Protein AF-0000000080282152 (afdb_homodimer)

Secondary structure (DSSP, 8-state):
--S-SEEEEE--SSHHHHHHHHHHHHHHHHHTPEEEEEEEEE-SSSSSHHHHHHHH-TTS--EESHHHHHHHHHHHHHHHHHHT-SEEEEEEEES-HHHHHHHHHHHTT-SEEEEES--TT--TTTS--HHHHHHHHHSSSEEEEE---/--S-SEEEEE--S-HH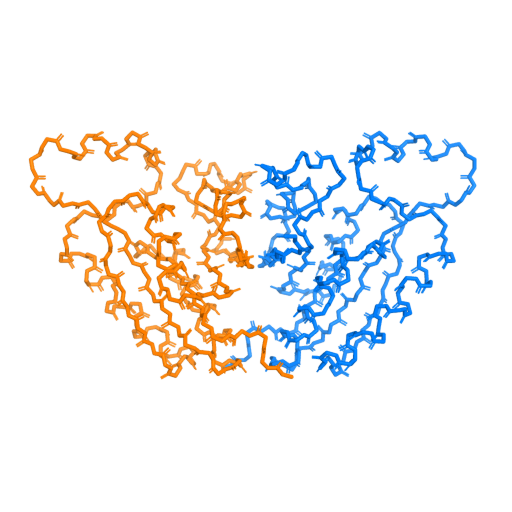HHHHHHHHHHHHHHHTPEEEEEEEEE-SSSSSHHHHHHHH-TTS--EESHHHHHHHHHHHHHHHHHHT-SEEEEEEEES-HHHHHHHHHHHTT-SEEEEES--TT--TTTS--HHHHHHHHHSSSEEEEE---

Organism: Amycolatopsis orientalis (NCBI:txid31958)

Nearest PDB structures (foldseek):
  5ahw-assembly2_C  TM=7.998E-01  e=1.725E-16  Mycolicibacterium smegmatis MC2 155
  5ahw-assembly1_B  TM=9.038E-01  e=1.850E-14  Mycolicibacterium smegmatis MC2 155
  5ahw-assembly2_D  TM=8.932E-01  e=5.953E-14  Mycolicibacterium smegmatis MC2 155
  5ahw-assembly3_E  TM=8.958E-01  e=2.181E-13  Mycolicibacterium smegmatis MC2 155
  3cis-assembly4_G  TM=7.414E-01  e=6.294E-05  Mycobacterium tuberculosis

Structure (mmCIF, N/CA/C/O backbone):
data_AF-0000000080282152-model_v1
#
loop_
_entity.id
_entity.type
_entity.pdbx_description
1 polymer 'Universal stress protein'
#
loop_
_atom_site.group_PDB
_atom_site.id
_atom_site.type_symbol
_atom_site.label_atom_id
_atom_site.label_alt_id
_atom_site.label_comp_id
_atom_site.label_asym_id
_atom_site.label_entity_id
_atom_site.label_seq_id
_atom_site.pdbx_PDB_ins_code
_atom_site.Cartn_x
_atom_site.Cartn_y
_atom_site.Cartn_z
_atom_site.occupancy
_atom_site.B_iso_or_equiv
_atom_site.auth_seq_id
_atom_site.auth_comp_id
_atom_site.auth_asym_id
_atom_site.auth_atom_id
_atom_site.pdbx_PDB_model_num
ATOM 1 N N . MET A 1 1 ? -16.094 6.484 -6.008 1 78.81 1 MET A N 1
ATOM 2 C CA . MET A 1 1 ? -15.602 5.465 -6.926 1 78.81 1 MET A CA 1
ATOM 3 C C . MET A 1 1 ? -14.688 4.477 -6.203 1 78.81 1 MET A C 1
ATOM 5 O O . MET A 1 1 ? -14.062 4.82 -5.199 1 78.81 1 MET A O 1
ATOM 9 N N . ALA A 1 2 ? -14.578 3.178 -6.688 1 92.88 2 ALA A N 1
ATOM 10 C CA . ALA A 1 2 ? -13.781 2.139 -6.043 1 92.88 2 ALA A CA 1
ATOM 11 C C . ALA A 1 2 ? -12.297 2.484 -6.082 1 92.88 2 ALA A C 1
ATOM 13 O O . ALA A 1 2 ? -11.805 3.014 -7.078 1 92.88 2 ALA A O 1
ATOM 14 N N . ALA A 1 3 ? -11.625 2.223 -5.082 1 96.62 3 ALA A N 1
ATOM 15 C CA . ALA A 1 3 ? -10.211 2.564 -4.977 1 96.62 3 ALA A CA 1
ATOM 16 C C . ALA A 1 3 ? -9.383 1.798 -6.004 1 96.62 3 ALA A C 1
ATOM 18 O O . ALA A 1 3 ? -8.438 2.342 -6.578 1 96.62 3 ALA A O 1
ATOM 19 N N . TYR A 1 4 ? -9.812 0.529 -6.207 1 98.31 4 TYR A N 1
ATOM 20 C CA . TYR A 1 4 ? -9.031 -0.303 -7.117 1 98.31 4 TYR A CA 1
ATOM 21 C C . TYR A 1 4 ? -9.938 -1.19 -7.957 1 98.31 4 TYR A C 1
ATOM 23 O O . TYR A 1 4 ? -11.031 -1.559 -7.52 1 98.31 4 TYR A O 1
ATOM 31 N N . ARG A 1 5 ? -9.438 -1.555 -9.117 1 98.44 5 ARG A N 1
ATOM 32 C CA . ARG A 1 5 ? -10.195 -2.406 -10.023 1 98.44 5 ARG A CA 1
ATOM 33 C C . ARG A 1 5 ? -9.555 -3.785 -10.148 1 98.44 5 ARG A C 1
ATOM 35 O O . ARG A 1 5 ? -10.258 -4.797 -10.188 1 98.44 5 ARG A O 1
ATOM 42 N N . THR A 1 6 ? -8.305 -3.824 -10.273 1 98.75 6 THR A N 1
ATOM 43 C CA . THR A 1 6 ? -7.543 -5.066 -10.352 1 98.75 6 THR A CA 1
ATOM 44 C C . THR A 1 6 ? -6.379 -5.055 -9.367 1 98.75 6 THR A C 1
ATOM 46 O O . THR A 1 6 ? -5.477 -4.223 -9.477 1 98.75 6 THR A O 1
ATOM 49 N N . VAL A 1 7 ? -6.41 -5.984 -8.453 1 98.81 7 VAL A N 1
ATOM 50 C CA . VAL A 1 7 ? -5.402 -6.129 -7.406 1 98.81 7 VAL A CA 1
ATOM 51 C C . VAL A 1 7 ? -4.566 -7.383 -7.664 1 98.81 7 VAL A C 1
ATOM 53 O O . VAL A 1 7 ? -5.113 -8.469 -7.855 1 98.81 7 VAL A O 1
ATOM 56 N N . VAL A 1 8 ? -3.24 -7.191 -7.695 1 98.88 8 VAL A N 1
ATOM 57 C CA . VAL A 1 8 ? -2.32 -8.32 -7.789 1 98.88 8 VAL A CA 1
ATOM 58 C C . VAL A 1 8 ? -1.637 -8.547 -6.441 1 98.88 8 VAL A C 1
ATOM 60 O O . VAL A 1 8 ? -1.217 -7.59 -5.785 1 98.88 8 VAL A O 1
ATOM 63 N N . VAL A 1 9 ? -1.555 -9.797 -6.031 1 98.56 9 VAL A N 1
ATOM 64 C CA . VAL A 1 9 ? -0.825 -10.125 -4.812 1 98.56 9 VAL A CA 1
ATOM 65 C C . VAL A 1 9 ? 0.119 -11.297 -5.074 1 98.56 9 VAL A C 1
ATOM 67 O O . VAL A 1 9 ? -0.243 -12.25 -5.77 1 98.56 9 VAL A O 1
ATOM 70 N N . GLY A 1 10 ? 1.316 -11.133 -4.523 1 97.31 10 GLY A N 1
ATOM 71 C CA . GLY A 1 10 ? 2.287 -12.211 -4.602 1 97.31 10 GLY A CA 1
ATOM 72 C C . GLY A 1 10 ? 2.309 -13.086 -3.363 1 97.31 10 GLY A C 1
ATOM 73 O O . GLY A 1 10 ? 2.182 -12.586 -2.242 1 97.31 10 GLY A O 1
ATOM 74 N N . THR A 1 11 ? 2.516 -14.43 -3.625 1 95.94 11 THR A N 1
ATOM 75 C CA . THR A 1 11 ? 2.707 -15.336 -2.496 1 95.94 11 THR A CA 1
ATOM 76 C C . THR A 1 11 ? 3.65 -16.469 -2.871 1 95.94 11 THR A C 1
ATOM 78 O O . THR A 1 11 ? 3.629 -16.953 -4.004 1 95.94 11 THR A O 1
ATOM 81 N N . ASP A 1 12 ? 4.426 -16.844 -1.957 1 91.62 12 ASP A N 1
ATOM 82 C CA . ASP A 1 12 ? 5.305 -18 -2.125 1 91.62 12 ASP A CA 1
ATOM 83 C C . ASP A 1 12 ? 4.844 -19.172 -1.267 1 91.62 12 ASP A C 1
ATOM 85 O O . ASP A 1 12 ? 5.539 -20.188 -1.164 1 91.62 12 ASP A O 1
ATOM 89 N N . GLY A 1 13 ? 3.746 -18.938 -0.582 1 92.94 13 GLY A N 1
ATOM 90 C CA . GLY A 1 13 ? 3.191 -20.016 0.227 1 92.94 13 GLY A CA 1
ATOM 91 C C . GLY A 1 13 ? 3.564 -19.906 1.694 1 92.94 13 GLY A C 1
ATOM 92 O O . GLY A 1 13 ? 3.082 -20.688 2.52 1 92.94 13 GLY A O 1
ATOM 93 N N . SER A 1 14 ? 4.48 -19.016 2.141 1 89.94 14 SER A N 1
ATOM 94 C CA . SER A 1 14 ? 4.816 -18.812 3.545 1 89.94 14 SER A CA 1
ATOM 95 C C . SER A 1 14 ? 3.65 -18.188 4.309 1 89.94 14 SER A C 1
ATOM 97 O O . SER A 1 14 ? 2.754 -17.594 3.703 1 89.94 14 SER A O 1
ATOM 99 N N . ASP A 1 15 ? 3.639 -18.312 5.605 1 89.56 15 ASP A N 1
ATOM 100 C CA . ASP A 1 15 ? 2.621 -17.703 6.457 1 89.56 15 ASP A CA 1
ATOM 101 C C . ASP A 1 15 ? 2.588 -16.188 6.277 1 89.56 15 ASP A C 1
ATOM 103 O O . ASP A 1 15 ? 1.514 -15.586 6.23 1 89.56 15 ASP A O 1
ATOM 107 N N . SER A 1 16 ? 3.746 -15.633 6.125 1 88.81 16 SER A N 1
ATOM 108 C CA . SER A 1 16 ? 3.844 -14.188 5.949 1 88.81 16 SER A CA 1
ATOM 109 C C . SER A 1 16 ? 3.189 -13.742 4.645 1 88.81 16 SER A C 1
ATOM 111 O O . SER A 1 16 ? 2.449 -12.758 4.621 1 88.81 16 SER A O 1
ATOM 113 N N . SER A 1 17 ? 3.463 -14.477 3.592 1 92.75 17 SER A N 1
ATOM 114 C CA . SER A 1 17 ? 2.895 -14.094 2.303 1 92.75 17 SER A CA 1
ATOM 115 C C . SER A 1 17 ? 1.396 -14.359 2.258 1 92.75 17 SER A C 1
ATOM 117 O O . SER A 1 17 ? 0.651 -13.648 1.581 1 92.75 17 SER A O 1
ATOM 119 N N . PHE A 1 18 ? 0.908 -15.32 3.027 1 95.88 18 PHE A N 1
ATOM 120 C CA . PHE A 1 18 ? -0.524 -15.586 3.078 1 95.88 18 PHE A CA 1
ATOM 121 C C . PHE A 1 18 ? -1.263 -14.461 3.791 1 95.88 18 PHE A C 1
ATOM 123 O O . PHE A 1 18 ? -2.404 -14.148 3.449 1 95.88 18 PHE A O 1
ATOM 130 N N . ALA A 1 19 ? -0.607 -13.875 4.711 1 95.31 19 ALA A N 1
ATOM 131 C CA . ALA A 1 19 ? -1.199 -12.695 5.332 1 95.31 19 ALA A CA 1
ATOM 132 C C . ALA A 1 19 ? -1.422 -11.594 4.305 1 95.31 19 ALA A C 1
ATOM 134 O O . ALA A 1 19 ? -2.418 -10.867 4.371 1 95.31 19 ALA A O 1
ATOM 135 N N . ALA A 1 20 ? -0.478 -11.484 3.385 1 96.56 20 ALA A N 1
ATOM 136 C CA . ALA A 1 20 ? -0.636 -10.531 2.295 1 96.56 20 ALA A CA 1
ATOM 137 C C . ALA A 1 20 ? -1.823 -10.898 1.41 1 96.56 20 ALA A C 1
ATOM 139 O O . ALA A 1 20 ? -2.566 -10.016 0.961 1 96.56 20 ALA A O 1
ATOM 140 N N . VAL A 1 21 ? -1.995 -12.141 1.178 1 98.19 21 VAL A N 1
ATOM 141 C CA . VAL A 1 21 ? -3.131 -12.617 0.396 1 98.19 21 VAL A CA 1
ATOM 142 C C . VAL A 1 21 ? -4.434 -12.25 1.1 1 98.19 21 VAL A C 1
ATOM 144 O O . VAL A 1 21 ? -5.363 -11.742 0.469 1 98.19 21 VAL A O 1
ATOM 147 N N . ASP A 1 22 ? -4.508 -12.477 2.389 1 98.12 22 ASP A N 1
ATOM 148 C CA . ASP A 1 22 ? -5.699 -12.133 3.158 1 98.12 22 ASP A CA 1
ATOM 149 C C . ASP A 1 22 ? -6.027 -10.648 3.037 1 98.12 22 ASP A C 1
ATOM 151 O O . ASP A 1 22 ? -7.18 -10.281 2.803 1 98.12 22 ASP A O 1
ATOM 155 N N . ARG A 1 23 ? -5.035 -9.852 3.211 1 97.94 23 ARG A N 1
ATOM 156 C CA . ARG A 1 23 ? -5.242 -8.406 3.154 1 97.94 23 ARG A CA 1
ATOM 157 C C . ARG A 1 23 ? -5.656 -7.965 1.754 1 97.94 23 ARG A C 1
ATOM 159 O O . ARG A 1 23 ? -6.59 -7.172 1.598 1 97.94 23 ARG A O 1
ATOM 166 N N . ALA A 1 24 ? -4.996 -8.484 0.755 1 98.56 24 ALA A N 1
ATOM 167 C CA . ALA A 1 24 ? -5.34 -8.172 -0.63 1 98.56 24 ALA A CA 1
ATOM 168 C C . ALA A 1 24 ? -6.789 -8.531 -0.933 1 98.56 24 ALA A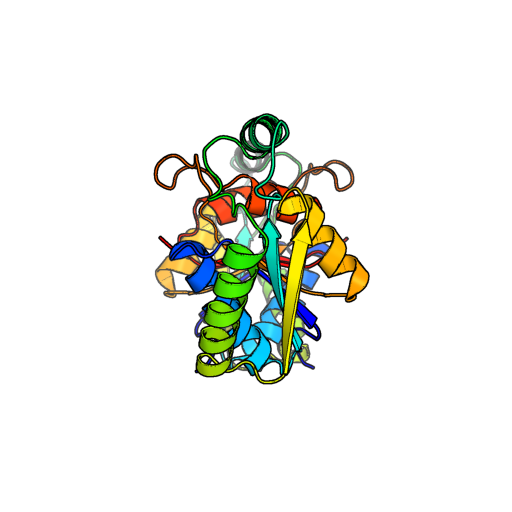 C 1
ATOM 170 O O . ALA A 1 24 ? -7.496 -7.781 -1.609 1 98.56 24 ALA A O 1
ATOM 171 N N . ALA A 1 25 ? -7.156 -9.641 -0.425 1 98.75 25 ALA A N 1
ATOM 172 C CA . ALA A 1 25 ? -8.523 -10.109 -0.643 1 98.75 25 ALA A CA 1
ATOM 173 C C . ALA A 1 25 ? -9.539 -9.188 0.019 1 98.75 25 ALA A C 1
ATOM 175 O O . ALA A 1 25 ? -10.586 -8.891 -0.558 1 98.75 25 ALA A O 1
ATOM 176 N N . SER A 1 26 ? -9.242 -8.781 1.216 1 98.31 26 SER A N 1
ATOM 177 C CA . SER A 1 26 ? -10.125 -7.848 1.906 1 98.31 26 SER A CA 1
ATOM 178 C C . SER A 1 26 ? -10.227 -6.523 1.154 1 98.31 26 SER A C 1
ATOM 180 O O . SER A 1 26 ? -11.32 -5.973 1 1 98.31 26 SER A O 1
ATOM 182 N N . VAL A 1 27 ? -9.102 -6.008 0.664 1 98.25 27 VAL A N 1
ATOM 183 C CA . VAL A 1 27 ? -9.086 -4.77 -0.105 1 98.25 27 VAL A CA 1
ATOM 184 C C . VAL A 1 27 ? -9.891 -4.941 -1.39 1 98.25 27 VAL A C 1
ATOM 186 O O . VAL A 1 27 ? -10.711 -4.086 -1.734 1 98.25 27 VAL A O 1
ATOM 189 N N . ALA A 1 28 ? -9.641 -6.066 -2.074 1 98.31 28 ALA A N 1
ATOM 190 C CA . ALA A 1 28 ? -10.383 -6.352 -3.301 1 98.31 28 ALA A CA 1
ATOM 191 C C . ALA A 1 28 ? -11.875 -6.473 -3.023 1 98.31 28 ALA A C 1
ATOM 193 O O . ALA A 1 28 ? -12.703 -5.984 -3.801 1 98.31 28 ALA A O 1
ATOM 194 N N . GLY A 1 29 ? -12.203 -7.133 -1.969 1 97.88 29 GLY A N 1
ATOM 195 C CA . GLY A 1 29 ? -13.594 -7.258 -1.583 1 97.88 29 GLY A CA 1
ATOM 196 C C . GLY A 1 29 ? -14.266 -5.926 -1.314 1 97.88 29 GLY A C 1
ATOM 197 O O . GLY A 1 29 ? -15.375 -5.676 -1.784 1 97.88 29 GLY A O 1
ATOM 198 N N . ASP A 1 30 ? -13.617 -5.086 -0.595 1 97.12 30 ASP A N 1
ATOM 199 C CA . ASP A 1 30 ? -14.156 -3.773 -0.255 1 97.12 30 ASP A CA 1
ATOM 200 C C . ASP A 1 30 ? -14.414 -2.941 -1.51 1 97.12 30 ASP A C 1
ATOM 202 O O . ASP A 1 30 ? -15.391 -2.188 -1.573 1 97.12 30 ASP A O 1
ATOM 206 N N . SER A 1 31 ? -13.523 -3.084 -2.484 1 96.38 31 SER A N 1
ATOM 207 C CA . SER A 1 31 ? -13.594 -2.246 -3.678 1 96.38 31 SER A CA 1
ATOM 208 C C . SER A 1 31 ? -14.367 -2.941 -4.793 1 96.38 31 SER A C 1
ATOM 210 O O . SER A 1 31 ? -14.633 -2.342 -5.836 1 96.38 31 SER A O 1
ATOM 212 N N . GLY A 1 32 ? -14.672 -4.238 -4.621 1 97.06 32 GLY A N 1
ATOM 213 C CA . GLY A 1 32 ? -15.258 -5.012 -5.703 1 97.06 32 GLY A CA 1
ATOM 214 C C . GLY A 1 32 ? -14.281 -5.285 -6.832 1 97.06 32 GLY A C 1
ATOM 215 O O . GLY A 1 32 ? -14.68 -5.43 -7.988 1 97.06 32 GLY A O 1
ATOM 216 N N . ALA A 1 33 ? -13.055 -5.359 -6.531 1 98.38 33 ALA A N 1
ATOM 217 C CA . ALA A 1 33 ? -11.992 -5.52 -7.516 1 98.38 33 ALA A CA 1
ATOM 218 C C . ALA A 1 33 ? -11.75 -6.992 -7.828 1 98.38 33 ALA A C 1
ATOM 220 O O . ALA A 1 33 ? -12.109 -7.867 -7.035 1 98.38 33 ALA A O 1
ATOM 221 N N . THR A 1 34 ? -11.141 -7.23 -8.977 1 98.81 34 THR A N 1
ATOM 222 C CA . THR A 1 34 ? -10.578 -8.547 -9.281 1 98.81 34 THR A CA 1
ATOM 223 C C . THR A 1 34 ? -9.258 -8.75 -8.547 1 98.81 34 THR A C 1
ATOM 225 O O . THR A 1 34 ? -8.414 -7.848 -8.516 1 98.81 34 THR A O 1
ATOM 228 N N . LEU A 1 35 ? -9.188 -9.906 -7.941 1 98.88 35 LEU A N 1
ATOM 229 C CA . LEU A 1 35 ? -7.934 -10.289 -7.297 1 98.88 35 LEU A CA 1
ATOM 230 C C . LEU A 1 35 ? -7.172 -11.312 -8.141 1 98.88 35 LEU A C 1
ATOM 232 O O . LEU A 1 35 ? -7.727 -12.344 -8.516 1 98.88 35 LEU A O 1
ATOM 236 N N . VAL A 1 36 ? -5.918 -10.984 -8.438 1 98.94 36 VAL A N 1
ATOM 237 C CA . VAL A 1 36 ? -5.027 -11.922 -9.117 1 98.94 36 VAL A CA 1
ATOM 238 C C . VAL A 1 36 ? -3.916 -12.359 -8.164 1 98.94 36 VAL A C 1
ATOM 240 O O . VAL A 1 36 ? -3.092 -11.547 -7.75 1 98.94 36 VAL A O 1
ATOM 243 N N . ILE A 1 37 ? -3.895 -13.633 -7.879 1 98.88 37 ILE A N 1
ATOM 244 C CA . ILE A 1 37 ? -2.875 -14.188 -6.996 1 98.88 37 ILE A CA 1
ATOM 245 C C . ILE A 1 37 ? -1.759 -14.812 -7.828 1 98.88 37 ILE A C 1
ATOM 247 O O . ILE A 1 37 ? -2.016 -15.672 -8.68 1 98.88 37 ILE A O 1
ATOM 251 N N . VAL A 1 38 ? -0.557 -14.398 -7.523 1 98.56 38 VAL A N 1
ATOM 252 C CA . VAL A 1 38 ? 0.583 -14.805 -8.336 1 98.56 38 VAL A CA 1
ATOM 253 C C . VAL A 1 38 ? 1.572 -15.594 -7.488 1 98.56 38 VAL A C 1
ATOM 255 O O . VAL A 1 38 ? 1.891 -15.203 -6.363 1 98.56 38 VAL A O 1
ATOM 258 N N . CYS A 1 39 ? 2.025 -16.688 -7.965 1 97.25 39 CYS A N 1
ATOM 259 C CA . CYS A 1 39 ? 3.137 -17.438 -7.402 1 97.25 39 CYS A CA 1
ATOM 260 C C . CYS A 1 39 ? 4.238 -17.641 -8.438 1 97.25 39 CYS A C 1
ATOM 262 O O . CYS A 1 39 ? 4.016 -18.25 -9.477 1 97.25 39 CYS A O 1
ATOM 264 N N . ALA A 1 40 ? 5.391 -17.047 -8.102 1 95.75 40 ALA A N 1
ATOM 265 C CA . ALA A 1 40 ? 6.574 -17.281 -8.922 1 95.75 40 ALA A CA 1
ATOM 266 C C . ALA A 1 40 ? 7.281 -18.562 -8.516 1 95.75 40 ALA A C 1
ATOM 268 O O . ALA A 1 40 ? 7.344 -18.891 -7.328 1 95.75 40 ALA A O 1
ATOM 269 N N . TYR A 1 41 ? 7.805 -19.219 -9.453 1 92.81 41 TYR A N 1
ATOM 270 C CA . TYR A 1 41 ? 8.5 -20.469 -9.133 1 92.81 41 TYR A CA 1
ATOM 271 C C . TYR A 1 41 ? 9.594 -20.766 -10.148 1 92.81 41 TYR A C 1
ATOM 273 O O . TYR A 1 41 ? 9.609 -20.188 -11.242 1 92.81 41 TYR A O 1
ATOM 281 N N . TYR A 1 42 ? 10.531 -21.609 -9.68 1 89.94 42 TYR A N 1
ATOM 282 C CA . TYR A 1 42 ? 11.531 -22.156 -10.594 1 89.94 42 TYR A CA 1
ATOM 283 C C . TYR A 1 42 ? 11.242 -23.609 -10.906 1 89.94 42 TYR A C 1
ATOM 285 O O . TYR A 1 42 ? 10.836 -24.375 -10.031 1 89.94 42 TYR A O 1
ATOM 293 N N . PRO A 1 43 ? 11.492 -24.016 -12.078 1 86.12 43 PRO A N 1
ATOM 294 C CA . PRO A 1 43 ? 11.242 -25.406 -12.43 1 86.12 43 PRO A CA 1
ATOM 295 C C . PRO A 1 43 ? 12.148 -26.375 -11.664 1 86.12 43 PRO A C 1
ATOM 297 O O . PRO A 1 43 ? 13.281 -26.016 -11.312 1 86.12 43 PRO A O 1
ATOM 300 N N . ALA A 1 44 ? 11.633 -27.578 -11.141 1 74.38 44 ALA A N 1
ATOM 301 C CA . ALA A 1 44 ? 12.359 -28.594 -10.383 1 74.38 44 ALA A CA 1
ATOM 302 C C . ALA A 1 44 ? 13.594 -29.062 -11.148 1 74.38 44 ALA A C 1
ATOM 304 O O . ALA A 1 44 ? 14.539 -29.594 -10.555 1 74.38 44 ALA A O 1
ATOM 305 N N . ASN A 1 45 ? 13.617 -29.328 -12.367 1 59.97 45 ASN A N 1
ATOM 306 C CA . ASN A 1 45 ? 14.797 -29.891 -13.008 1 59.97 45 ASN A CA 1
ATOM 307 C C . ASN A 1 45 ? 16.047 -29.094 -12.656 1 59.97 45 ASN A C 1
ATOM 309 O O . ASN A 1 45 ? 15.969 -27.922 -12.305 1 59.97 45 ASN A O 1
ATOM 313 N N . LYS A 1 46 ? 17.375 -29.844 -12.477 1 49.81 46 LYS A N 1
ATOM 314 C CA . LYS A 1 46 ? 18.688 -29.875 -11.859 1 49.81 46 LYS A CA 1
ATOM 315 C C . LYS A 1 46 ? 19.344 -28.5 -11.867 1 49.81 46 LYS A C 1
ATOM 317 O O . LYS A 1 46 ? 19.906 -28.062 -10.867 1 49.81 46 LYS A O 1
ATOM 322 N N . GLY A 1 47 ? 19.969 -28 -13.008 1 50.03 47 GLY A N 1
ATOM 323 C CA . GLY A 1 47 ? 21.031 -27.031 -13.266 1 50.03 47 GLY A CA 1
ATOM 324 C C . GLY A 1 47 ? 20.625 -25.609 -12.914 1 50.03 47 GLY A C 1
ATOM 325 O O . GLY A 1 47 ? 21.484 -24.734 -12.82 1 50.03 47 GLY A O 1
ATOM 326 N N . ASP A 1 48 ? 19.422 -25.25 -12.82 1 48.72 48 ASP A N 1
ATOM 327 C CA . ASP A 1 48 ? 18.906 -23.891 -12.805 1 48.72 48 ASP A CA 1
ATOM 328 C C . ASP A 1 48 ? 18.609 -23.422 -11.375 1 48.72 48 ASP A C 1
ATOM 330 O O . ASP A 1 48 ? 18.344 -22.25 -11.141 1 48.72 48 ASP A O 1
ATOM 334 N N . VAL A 1 49 ? 18.375 -24.312 -10.453 1 50.03 49 VAL A N 1
ATOM 335 C CA . VAL A 1 49 ? 18.203 -23.984 -9.039 1 50.03 49 VAL A CA 1
ATOM 336 C C . VAL A 1 49 ? 19.359 -23.125 -8.562 1 50.03 49 VAL A C 1
ATOM 338 O O . VAL A 1 49 ? 19.219 -22.344 -7.621 1 50.03 49 VAL A O 1
ATOM 341 N N . GLU A 1 50 ? 20.484 -23.5 -9 1 47.69 50 GLU A N 1
ATOM 342 C CA . GLU A 1 50 ? 21.656 -22.75 -8.562 1 47.69 50 GLU A CA 1
ATOM 343 C C . GLU A 1 50 ? 21.5 -21.266 -8.836 1 47.69 50 GLU A C 1
ATOM 345 O O . GLU A 1 50 ? 22.047 -20.438 -8.102 1 47.69 50 GLU A O 1
ATOM 350 N N . LYS A 1 51 ? 20.938 -20.953 -9.977 1 49.41 51 LYS A N 1
ATOM 351 C CA . LYS A 1 51 ? 20.859 -19.547 -10.375 1 49.41 51 LYS A CA 1
ATOM 352 C C . LYS A 1 51 ? 19.844 -18.797 -9.539 1 49.41 51 LYS A C 1
ATOM 354 O O . LYS A 1 51 ? 19.938 -17.562 -9.406 1 49.41 51 LYS A O 1
ATOM 359 N N . ALA A 1 52 ? 18.844 -19.484 -9.141 1 49.69 52 ALA A N 1
ATOM 360 C CA . ALA A 1 52 ? 17.734 -18.859 -8.414 1 49.69 52 ALA A CA 1
ATOM 361 C C . ALA A 1 52 ? 18.188 -18.359 -7.043 1 49.69 52 ALA A C 1
ATOM 363 O O . ALA A 1 52 ? 17.75 -17.297 -6.582 1 49.69 52 ALA A O 1
ATOM 364 N N . GLN A 1 53 ? 18.938 -19.141 -6.383 1 48.81 53 GLN A N 1
ATOM 365 C CA . GLN A 1 53 ? 19.453 -18.75 -5.074 1 48.81 53 GLN A CA 1
ATOM 366 C C . GLN A 1 53 ? 20.219 -17.438 -5.164 1 48.81 53 GLN A C 1
ATOM 368 O O . GLN A 1 53 ? 20.234 -16.641 -4.215 1 48.81 53 GLN A O 1
ATOM 373 N N . ASP A 1 54 ? 20.891 -17.344 -6.34 1 50.31 54 ASP A N 1
ATOM 374 C CA . ASP A 1 54 ? 21.766 -16.172 -6.508 1 50.31 54 ASP A CA 1
ATOM 375 C C . ASP A 1 54 ? 20.953 -14.891 -6.605 1 50.31 54 ASP A C 1
ATOM 377 O O . ASP A 1 54 ? 21.438 -13.82 -6.219 1 50.31 54 ASP A O 1
ATOM 381 N N . VAL A 1 55 ? 19.797 -15 -7.34 1 47.06 55 VAL A N 1
ATOM 382 C CA . VAL A 1 55 ? 19.125 -13.742 -7.637 1 47.06 55 VAL A CA 1
ATOM 383 C C . VAL A 1 55 ? 18.438 -13.211 -6.379 1 47.06 55 VAL A C 1
ATOM 385 O O . VAL A 1 55 ? 18.422 -12.008 -6.129 1 47.06 55 VAL A O 1
ATOM 388 N N . LEU A 1 56 ? 17.484 -14.023 -5.801 1 51.59 56 LEU A N 1
ATOM 389 C CA . LEU A 1 56 ? 16.672 -13.477 -4.719 1 51.59 56 LEU A CA 1
ATOM 390 C C . LEU A 1 56 ? 17.406 -13.594 -3.383 1 51.59 56 LEU A C 1
ATOM 392 O O . LEU A 1 56 ? 17.031 -12.938 -2.408 1 51.59 56 LEU A O 1
ATOM 396 N N . GLY A 1 57 ? 18.641 -13.953 -3.439 1 46.78 57 GLY A N 1
ATOM 397 C CA . GLY A 1 57 ? 19.297 -14.328 -2.205 1 46.78 57 GLY A CA 1
ATOM 398 C C . GLY A 1 57 ? 18.578 -15.43 -1.45 1 46.78 57 GLY A C 1
ATOM 399 O O . GLY A 1 57 ? 17.531 -15.906 -1.889 1 46.78 57 GLY A O 1
ATOM 400 N N . ASP A 1 58 ? 19.234 -16.188 -0.521 1 45.84 58 ASP A N 1
ATOM 401 C CA . ASP A 1 58 ? 18.781 -17.297 0.306 1 45.84 58 ASP A CA 1
ATOM 402 C C . ASP A 1 58 ? 17.422 -17.016 0.929 1 45.84 58 ASP A C 1
ATOM 404 O O . ASP A 1 58 ? 16.828 -17.875 1.583 1 45.84 58 ASP A O 1
ATOM 408 N N . GLU A 1 59 ? 16.984 -15.742 0.81 1 47.59 59 GLU A N 1
ATOM 409 C CA . GLU A 1 59 ? 15.977 -15.406 1.811 1 47.59 59 GLU A CA 1
ATOM 410 C C . GLU A 1 59 ? 14.562 -15.57 1.247 1 47.59 59 GLU A C 1
ATOM 412 O O . GLU A 1 59 ? 13.602 -15.719 2.002 1 47.59 59 GLU A O 1
ATOM 417 N N . ALA A 1 60 ? 14.297 -15.344 0.037 1 53.38 60 ALA A N 1
ATOM 418 C CA . ALA A 1 60 ? 12.938 -15.57 -0.425 1 53.38 60 ALA A CA 1
ATOM 419 C C . ALA A 1 60 ? 12.664 -17.062 -0.613 1 53.38 60 ALA A C 1
ATOM 421 O O . ALA A 1 60 ? 13.531 -17.797 -1.086 1 53.38 60 ALA A O 1
ATOM 422 N N . TYR A 1 61 ? 11.523 -17.531 0.34 1 61.62 61 TYR A N 1
ATOM 423 C CA . TYR A 1 61 ? 11.047 -18.875 0.067 1 61.62 61 TYR A CA 1
ATOM 424 C C . TYR A 1 61 ? 10.836 -19.094 -1.427 1 61.62 61 TYR A C 1
ATOM 426 O O . TYR A 1 61 ? 10.094 -18.328 -2.066 1 61.62 61 TYR A O 1
ATOM 434 N N . GLN A 1 62 ? 11.766 -19.594 -1.959 1 74.75 62 GLN A N 1
ATOM 435 C CA . GLN A 1 62 ? 11.68 -19.922 -3.381 1 74.75 62 GLN A CA 1
ATOM 436 C C . GLN A 1 62 ? 10.852 -21.172 -3.615 1 74.75 62 GLN A C 1
ATOM 438 O O . GLN A 1 62 ? 11.117 -22.219 -3.014 1 74.75 62 GLN A O 1
ATOM 443 N N . VAL A 1 63 ? 9.727 -20.969 -4.359 1 77.69 63 VAL A N 1
ATOM 444 C CA . VAL A 1 63 ? 8.922 -22.125 -4.746 1 77.69 63 VAL A CA 1
ATOM 445 C C . VAL A 1 63 ? 9.578 -22.844 -5.918 1 77.69 63 VAL A C 1
ATOM 447 O O . VAL A 1 63 ? 9.859 -22.234 -6.953 1 77.69 63 VAL A O 1
ATOM 450 N N . VAL A 1 64 ? 9.852 -24.078 -5.609 1 82.19 64 VAL A N 1
ATOM 451 C CA . VAL A 1 64 ? 10.469 -24.891 -6.656 1 82.19 64 VAL A CA 1
ATOM 452 C C . VAL A 1 64 ? 9.461 -25.922 -7.172 1 82.19 64 VAL A C 1
ATOM 454 O O . VAL A 1 64 ? 8.945 -26.734 -6.406 1 82.19 64 VAL A O 1
ATOM 457 N N . GLY A 1 65 ? 9.273 -25.797 -8.477 1 87.81 65 GLY A N 1
ATOM 458 C CA . GLY A 1 65 ? 8.359 -26.719 -9.125 1 87.81 65 GLY A CA 1
ATOM 459 C C . GLY A 1 65 ? 6.977 -26.141 -9.344 1 87.81 65 GLY A C 1
ATOM 460 O O . GLY A 1 65 ? 6.5 -25.344 -8.531 1 87.81 65 GLY A O 1
ATOM 461 N N . SER A 1 66 ? 6.344 -26.609 -10.406 1 87 66 SER A N 1
ATOM 462 C CA . SER A 1 66 ? 5.016 -26.109 -10.766 1 87 66 SER A CA 1
ATOM 463 C C . SER A 1 66 ? 3.951 -26.656 -9.812 1 87 66 SER A C 1
ATOM 465 O O . SER A 1 66 ? 3.004 -25.953 -9.461 1 87 66 SER A O 1
ATOM 467 N N . ALA A 1 67 ? 4.164 -27.812 -9.391 1 85.94 67 ALA A N 1
ATOM 468 C CA . ALA A 1 67 ? 3.152 -28.438 -8.531 1 85.94 67 ALA A CA 1
ATOM 469 C C . ALA A 1 67 ? 3.078 -27.719 -7.184 1 85.94 67 ALA A C 1
ATOM 471 O O . ALA A 1 67 ? 2 -27.312 -6.75 1 85.94 67 ALA A O 1
ATOM 472 N N . PRO A 1 68 ? 4.176 -27.578 -6.598 1 90.69 68 PRO A N 1
ATOM 473 C CA . PRO A 1 68 ? 4.117 -26.812 -5.348 1 90.69 68 PRO A CA 1
ATOM 474 C C . PRO A 1 68 ? 3.555 -25.406 -5.543 1 90.69 68 PRO A C 1
ATOM 476 O O . PRO A 1 68 ? 2.846 -24.906 -4.676 1 90.69 68 PRO A O 1
ATOM 479 N N . ALA A 1 69 ? 3.863 -24.812 -6.652 1 94.44 69 ALA A N 1
ATOM 480 C CA . ALA A 1 69 ? 3.33 -23.484 -6.949 1 94.44 69 ALA A CA 1
ATOM 481 C C . ALA A 1 69 ? 1.81 -23.516 -7.066 1 94.44 69 ALA A C 1
ATOM 483 O O . ALA A 1 69 ? 1.12 -22.641 -6.52 1 94.44 69 ALA A O 1
ATOM 484 N N . GLU A 1 70 ? 1.346 -24.516 -7.754 1 95.75 70 GLU A N 1
ATOM 485 C CA . GLU A 1 70 ? -0.096 -24.656 -7.926 1 95.75 70 GLU A CA 1
ATOM 486 C C . GLU A 1 70 ? -0.782 -24.953 -6.594 1 95.75 70 GLU A C 1
ATOM 488 O O . GLU A 1 70 ? -1.88 -24.453 -6.332 1 95.75 70 GLU A O 1
ATOM 493 N N . ASP A 1 71 ? -0.167 -25.781 -5.773 1 96.19 71 ASP A N 1
ATOM 494 C CA . ASP A 1 71 ? -0.714 -26.047 -4.445 1 96.19 71 ASP A CA 1
ATOM 495 C C . ASP A 1 71 ? -0.801 -24.75 -3.623 1 96.19 71 ASP A C 1
ATOM 497 O O . ASP A 1 71 ? -1.79 -24.531 -2.922 1 96.19 71 ASP A O 1
ATOM 501 N N . THR A 1 72 ? 0.182 -24.016 -3.705 1 96.31 72 THR A N 1
ATOM 502 C CA . THR A 1 72 ? 0.207 -22.734 -3.023 1 96.31 72 THR A CA 1
ATOM 503 C C . THR A 1 72 ? -0.948 -21.844 -3.49 1 96.31 72 THR A C 1
ATOM 505 O O . THR A 1 72 ? -1.632 -21.234 -2.674 1 96.31 72 THR A O 1
ATOM 508 N N . LEU A 1 73 ? -1.165 -21.812 -4.777 1 98.06 73 LEU A N 1
ATOM 509 C CA . LEU A 1 73 ? -2.205 -20.969 -5.355 1 98.06 73 LEU A CA 1
ATOM 510 C C . LEU A 1 73 ? -3.592 -21.469 -4.953 1 98.06 73 LEU A C 1
ATOM 512 O O . LEU A 1 73 ? -4.5 -20.656 -4.734 1 98.06 73 LEU A O 1
ATOM 516 N N . LEU A 1 74 ? -3.717 -22.734 -4.855 1 97.88 74 LEU A N 1
ATOM 517 C CA . LEU A 1 74 ? -4.996 -23.281 -4.41 1 97.88 74 LEU A CA 1
ATOM 518 C C . LEU A 1 74 ? -5.305 -22.844 -2.98 1 97.88 74 LEU A C 1
ATOM 520 O O . LEU A 1 74 ? -6.414 -22.391 -2.689 1 97.88 74 LEU A O 1
ATOM 524 N N . SER A 1 75 ? -4.355 -23 -2.164 1 98.12 75 SER A N 1
ATOM 525 C CA . SER A 1 75 ? -4.508 -22.578 -0.779 1 98.12 75 SER A CA 1
ATOM 526 C C . SER A 1 75 ? -4.773 -21.078 -0.693 1 98.12 75 SER A C 1
ATOM 528 O O . SER A 1 75 ? -5.621 -20.641 0.088 1 98.12 75 SER A O 1
ATOM 530 N N . ALA A 1 76 ? -4.094 -20.375 -1.483 1 98.44 76 ALA A N 1
ATOM 531 C CA . ALA A 1 76 ? -4.238 -18.922 -1.492 1 98.44 76 ALA A CA 1
ATOM 532 C C . ALA A 1 76 ? -5.629 -18.516 -1.959 1 98.44 76 ALA A C 1
ATOM 534 O O . ALA A 1 76 ? -6.223 -17.578 -1.415 1 98.44 76 ALA A O 1
ATOM 535 N N . ARG A 1 77 ? -6.09 -19.141 -2.959 1 98.62 77 ARG A N 1
ATOM 536 C CA . ARG A 1 77 ? -7.422 -18.859 -3.477 1 98.62 77 ARG A CA 1
ATOM 537 C C . ARG A 1 77 ? -8.484 -19.078 -2.404 1 98.62 77 ARG A C 1
ATOM 539 O O . ARG A 1 77 ? -9.398 -18.266 -2.246 1 98.62 77 ARG A O 1
ATOM 546 N N . ASP A 1 78 ? -8.367 -20.156 -1.724 1 98.44 78 ASP A N 1
ATOM 547 C CA . ASP A 1 78 ? -9.312 -20.469 -0.654 1 98.44 78 ASP A CA 1
ATOM 548 C C . ASP A 1 78 ? -9.297 -19.391 0.423 1 98.44 78 ASP A C 1
ATOM 550 O O . ASP A 1 78 ? -10.352 -18.953 0.883 1 98.44 78 ASP A O 1
ATOM 554 N N . ARG A 1 79 ? -8.172 -19.016 0.805 1 98.06 79 ARG A N 1
ATOM 555 C CA . ARG A 1 79 ? -8.016 -17.969 1.809 1 98.06 79 ARG A CA 1
ATOM 556 C C . ARG A 1 79 ? -8.625 -16.656 1.327 1 98.06 79 ARG A C 1
ATOM 558 O O . ARG A 1 79 ? -9.297 -15.969 2.09 1 98.06 79 ARG A O 1
ATOM 565 N N . ALA A 1 80 ? -8.352 -16.375 0.11 1 98.69 80 ALA A N 1
ATOM 566 C CA . ALA A 1 80 ? -8.836 -15.125 -0.456 1 98.69 80 ALA A CA 1
ATOM 567 C C . ALA A 1 80 ? -10.367 -15.094 -0.476 1 98.69 80 ALA A C 1
ATOM 569 O O . ALA A 1 80 ? -10.977 -14.07 -0.152 1 98.69 80 ALA A O 1
ATOM 570 N N . ALA A 1 81 ? -10.914 -16.188 -0.852 1 98.31 81 ALA A N 1
ATOM 571 C CA . ALA A 1 81 ? -12.375 -16.266 -0.877 1 98.31 81 ALA A CA 1
ATOM 572 C C . ALA A 1 81 ? -12.953 -16.047 0.516 1 98.31 81 ALA A C 1
ATOM 574 O O . ALA A 1 81 ? -13.93 -15.312 0.683 1 98.31 81 ALA A O 1
ATOM 575 N N . LYS A 1 82 ? -12.336 -16.641 1.441 1 97.81 82 LYS A N 1
ATOM 576 C CA . LYS A 1 82 ? -12.797 -16.531 2.822 1 97.81 82 LYS A CA 1
ATOM 577 C C . LYS A 1 82 ? -12.641 -15.094 3.332 1 97.81 82 LYS A C 1
ATOM 579 O O . LYS A 1 82 ? -13.445 -14.633 4.141 1 97.81 82 LYS A O 1
ATOM 584 N N . ALA A 1 83 ? -11.703 -14.438 2.824 1 97.25 83 ALA A N 1
ATOM 585 C CA . ALA A 1 83 ? -11.398 -13.086 3.297 1 97.25 83 ALA A CA 1
ATOM 586 C C . ALA A 1 83 ? -12.266 -12.047 2.6 1 97.25 83 ALA A C 1
ATOM 588 O O . ALA A 1 83 ? -12.25 -10.867 2.963 1 97.25 83 ALA A O 1
ATOM 589 N N . GLY A 1 84 ? -12.922 -12.445 1.484 1 96.69 84 GLY A N 1
ATOM 590 C CA . GLY A 1 84 ? -13.93 -11.531 0.977 1 96.69 84 GLY A CA 1
ATOM 591 C C . GLY A 1 84 ? -13.781 -11.242 -0.505 1 96.69 84 GLY A C 1
ATOM 592 O O . GLY A 1 84 ? -14.602 -10.539 -1.091 1 96.69 84 GLY A O 1
ATOM 593 N N . ALA A 1 85 ? -12.742 -11.805 -1.137 1 98 85 ALA A N 1
ATOM 594 C CA . ALA A 1 85 ? -12.586 -11.594 -2.574 1 98 85 ALA A CA 1
ATOM 595 C C . ALA A 1 85 ? -13.68 -12.32 -3.352 1 98 85 ALA A C 1
ATOM 597 O O . ALA A 1 85 ? -13.977 -13.484 -3.078 1 98 85 ALA A O 1
ATOM 598 N N . LYS A 1 86 ? -14.203 -11.609 -4.328 1 97.56 86 LYS A N 1
ATOM 599 C CA . LYS A 1 86 ? -15.32 -12.188 -5.074 1 97.56 86 LYS A CA 1
ATOM 600 C C . LYS A 1 86 ? -14.867 -12.68 -6.445 1 97.56 86 LYS A C 1
ATOM 602 O O . LYS A 1 86 ? -15.406 -13.648 -6.973 1 97.56 86 LYS A O 1
ATOM 607 N N . ALA A 1 87 ? -14.023 -11.961 -7.062 1 98.5 87 ALA A N 1
ATOM 608 C CA . ALA A 1 87 ? -13.422 -12.336 -8.344 1 98.5 87 ALA A CA 1
ATOM 609 C C . ALA A 1 87 ? -11.93 -12.641 -8.18 1 98.5 87 ALA A C 1
ATOM 611 O O . ALA A 1 87 ? -11.125 -11.742 -7.934 1 98.5 87 ALA A O 1
ATOM 612 N N . ILE A 1 88 ? -11.625 -13.961 -8.336 1 98.81 88 ILE A N 1
ATOM 613 C CA . ILE A 1 88 ? -10.266 -14.383 -8.047 1 98.81 88 ILE A CA 1
ATOM 614 C C . ILE A 1 88 ? -9.68 -15.109 -9.258 1 98.81 88 ILE A C 1
ATOM 616 O O . ILE A 1 88 ? -10.297 -16.031 -9.789 1 98.81 88 ILE A O 1
ATOM 620 N N . ASP A 1 89 ? -8.539 -14.656 -9.672 1 98.75 89 ASP A N 1
ATOM 621 C CA . ASP A 1 89 ? -7.699 -15.359 -10.633 1 98.75 89 ASP A CA 1
ATOM 622 C C . ASP A 1 89 ? -6.348 -15.719 -10.023 1 98.75 89 ASP A C 1
ATOM 624 O O . ASP A 1 89 ? -5.945 -15.148 -9.008 1 98.75 89 ASP A O 1
ATOM 628 N N . THR A 1 90 ? -5.762 -16.688 -10.602 1 98.69 90 THR A N 1
ATOM 629 C CA . THR A 1 90 ? -4.438 -17.094 -10.141 1 98.69 90 THR A CA 1
ATOM 630 C C . THR A 1 90 ? -3.479 -17.25 -11.32 1 98.69 90 THR A C 1
ATOM 632 O O . THR A 1 90 ? -3.91 -17.453 -12.453 1 98.69 90 THR A O 1
ATOM 635 N N . ALA A 1 91 ? -2.211 -17.094 -11.031 1 98.19 91 ALA A N 1
ATOM 636 C CA . ALA A 1 91 ? -1.176 -17.281 -12.047 1 98.19 91 ALA A CA 1
ATOM 637 C C . ALA A 1 91 ? 0.105 -17.828 -11.43 1 98.19 91 ALA A C 1
ATOM 639 O O . ALA A 1 91 ? 0.669 -17.234 -10.508 1 98.19 91 ALA A O 1
ATOM 640 N N . ALA A 1 92 ? 0.511 -18.953 -11.891 1 97.31 92 ALA A N 1
ATOM 641 C CA . ALA A 1 92 ? 1.87 -19.422 -11.656 1 97.31 92 ALA A CA 1
ATOM 642 C C . ALA A 1 92 ? 2.824 -18.938 -12.742 1 97.31 92 ALA A C 1
ATOM 644 O O . ALA A 1 92 ? 2.588 -19.156 -13.93 1 97.31 92 ALA A O 1
ATOM 645 N N . VAL A 1 93 ? 3.859 -18.281 -12.32 1 96.69 93 VAL A N 1
ATOM 646 C CA . VAL A 1 93 ? 4.738 -17.672 -13.312 1 96.69 93 VAL A CA 1
ATOM 647 C C . VAL A 1 93 ? 6.176 -18.125 -13.078 1 96.69 93 VAL A C 1
ATOM 649 O O . VAL A 1 93 ? 6.684 -18.047 -11.961 1 96.69 93 VAL A O 1
ATOM 652 N N . VAL A 1 94 ? 6.855 -18.562 -14.102 1 94.31 94 VAL A N 1
ATOM 653 C CA . VAL A 1 94 ? 8.25 -18.984 -14 1 94.31 94 VAL A CA 1
ATOM 654 C C . VAL A 1 94 ? 9.156 -17.75 -13.891 1 94.31 94 VAL A C 1
ATOM 656 O O . VAL A 1 94 ? 9.039 -16.828 -14.688 1 94.31 94 VAL A O 1
ATOM 659 N N . GLY A 1 95 ? 10.109 -17.797 -12.922 1 92.38 95 GLY A N 1
ATOM 660 C CA . GLY A 1 95 ? 11.125 -16.766 -12.875 1 92.38 95 GLY A CA 1
ATOM 661 C C . GLY A 1 95 ? 11.203 -16.062 -11.531 1 92.38 95 GLY A C 1
ATOM 662 O O . GLY A 1 95 ? 10.734 -16.594 -10.523 1 92.38 95 GLY A O 1
ATOM 663 N N . ASP A 1 96 ? 11.93 -14.953 -11.508 1 91.12 96 ASP A N 1
ATOM 664 C CA . ASP A 1 96 ? 12.141 -14.156 -10.305 1 91.12 96 ASP A CA 1
ATOM 665 C C . ASP A 1 96 ? 10.844 -13.5 -9.844 1 91.12 96 ASP A C 1
ATOM 667 O O . ASP A 1 96 ? 10.055 -13.023 -10.664 1 91.12 96 ASP A O 1
ATOM 671 N N . PRO A 1 97 ? 10.617 -13.461 -8.578 1 92.94 97 PRO A N 1
ATOM 672 C CA . PRO A 1 97 ? 9.359 -12.938 -8.031 1 92.94 97 PRO A CA 1
ATOM 673 C C . PRO A 1 97 ? 9.062 -11.516 -8.492 1 92.94 97 PRO A C 1
ATOM 675 O O . PRO A 1 97 ? 7.934 -11.211 -8.891 1 92.94 97 PRO A O 1
ATOM 678 N N . VAL A 1 98 ? 10.023 -10.641 -8.5 1 93.88 98 VAL A N 1
ATOM 679 C CA . VAL A 1 98 ? 9.789 -9.242 -8.859 1 93.88 98 VAL A CA 1
ATOM 680 C C . VAL A 1 98 ? 9.391 -9.148 -10.336 1 93.88 98 VAL A C 1
ATOM 682 O O . VAL A 1 98 ? 8.414 -8.477 -10.672 1 93.88 98 VAL A O 1
ATOM 685 N N . ASP A 1 99 ? 10.117 -9.836 -11.188 1 94.94 99 ASP A N 1
ATOM 686 C CA . ASP A 1 99 ? 9.805 -9.828 -12.617 1 94.94 99 ASP A CA 1
ATOM 687 C C . ASP A 1 99 ? 8.43 -10.438 -12.883 1 94.94 99 ASP A C 1
ATOM 689 O O . ASP A 1 99 ? 7.664 -9.922 -13.695 1 94.94 99 ASP A O 1
ATOM 693 N N . ALA A 1 100 ? 8.156 -11.516 -12.188 1 96.06 100 ALA A N 1
ATOM 694 C CA . ALA A 1 100 ? 6.871 -12.188 -12.344 1 96.06 100 ALA A CA 1
ATOM 695 C C . ALA A 1 100 ? 5.719 -11.266 -11.945 1 96.06 100 ALA A C 1
ATOM 697 O O . ALA A 1 100 ? 4.723 -11.156 -12.664 1 96.06 100 ALA A O 1
ATOM 698 N N . LEU A 1 101 ? 5.867 -10.625 -10.867 1 97.5 101 LEU A N 1
ATOM 699 C CA . LEU A 1 101 ? 4.828 -9.727 -10.375 1 97.5 101 LEU A CA 1
ATOM 700 C C . LEU A 1 101 ? 4.633 -8.555 -11.328 1 97.5 101 LEU A C 1
ATOM 702 O O . LEU A 1 101 ? 3.5 -8.203 -11.672 1 97.5 101 LEU A O 1
ATOM 706 N N . ARG A 1 102 ? 5.688 -7.977 -11.75 1 97.38 102 ARG A N 1
ATOM 707 C CA . ARG A 1 102 ? 5.605 -6.848 -12.672 1 97.38 102 ARG A CA 1
ATOM 708 C C . ARG A 1 102 ? 4.941 -7.262 -13.984 1 97.38 102 ARG A C 1
ATOM 710 O O . ARG A 1 102 ? 4.16 -6.5 -14.555 1 97.38 102 ARG A O 1
ATOM 717 N N . LYS A 1 103 ? 5.32 -8.414 -14.414 1 97.94 103 LYS A N 1
ATOM 718 C CA . LYS A 1 103 ? 4.723 -8.93 -15.641 1 97.94 103 LYS A CA 1
ATOM 719 C C . LYS A 1 103 ? 3.211 -9.078 -15.5 1 97.94 103 LYS A C 1
ATOM 721 O O . LYS A 1 103 ? 2.457 -8.641 -16.375 1 97.94 103 LYS A O 1
ATOM 726 N N . VAL A 1 104 ? 2.752 -9.656 -14.445 1 98.56 104 VAL A N 1
ATOM 727 C CA . VAL A 1 104 ? 1.322 -9.875 -14.258 1 98.56 104 VAL A CA 1
ATOM 728 C C . VAL A 1 104 ? 0.615 -8.539 -14.07 1 98.56 104 VAL A C 1
ATOM 730 O O . VAL A 1 104 ? -0.492 -8.336 -14.578 1 98.56 104 VAL A O 1
ATOM 733 N N . VAL A 1 105 ? 1.217 -7.637 -13.352 1 98.44 105 VAL A N 1
ATOM 734 C CA . VAL A 1 105 ? 0.661 -6.297 -13.18 1 98.44 105 VAL A CA 1
ATOM 735 C C . VAL A 1 105 ? 0.414 -5.664 -14.547 1 98.44 105 VAL A C 1
ATOM 737 O O . VAL A 1 105 ? -0.659 -5.109 -14.797 1 98.44 105 VAL A O 1
ATOM 740 N N . SER A 1 106 ? 1.408 -5.773 -15.391 1 98.06 106 SER A N 1
ATOM 741 C CA . SER A 1 106 ? 1.3 -5.219 -16.734 1 98.06 106 SER A CA 1
ATOM 742 C C . SER A 1 106 ? 0.247 -5.957 -17.562 1 98.06 106 SER A C 1
ATOM 744 O O . SER A 1 106 ? -0.65 -5.336 -18.125 1 98.06 106 SER A O 1
ATOM 746 N N . ASP A 1 107 ? 0.313 -7.262 -17.562 1 98.38 107 ASP A N 1
ATOM 747 C CA . ASP A 1 107 ? -0.561 -8.094 -18.375 1 98.38 107 ASP A CA 1
ATOM 748 C C . ASP A 1 107 ? -2.025 -7.895 -18 1 98.38 107 ASP A C 1
ATOM 750 O O . ASP A 1 107 ? -2.912 -7.977 -18.859 1 98.38 107 ASP A O 1
ATOM 754 N N . ARG A 1 108 ? -2.246 -7.625 -16.672 1 98.5 108 ARG A N 1
ATOM 755 C CA . ARG A 1 108 ? -3.621 -7.566 -16.203 1 98.5 108 ARG A CA 1
ATOM 756 C C . ARG A 1 108 ? -4.066 -6.125 -15.969 1 98.5 108 ARG A C 1
ATOM 758 O O . ARG A 1 108 ? -5.133 -5.879 -15.406 1 98.5 108 ARG A O 1
ATOM 765 N N . SER A 1 109 ? -3.207 -5.156 -16.359 1 98.19 109 SER A N 1
ATOM 766 C CA . SER A 1 109 ? -3.477 -3.742 -16.125 1 98.19 109 SER A CA 1
ATOM 767 C C . SER A 1 109 ? -3.895 -3.484 -14.688 1 98.19 109 SER A C 1
ATOM 769 O O . SER A 1 109 ? -4.883 -2.793 -14.438 1 98.19 109 SER A O 1
ATOM 771 N N . ALA A 1 110 ? -3.178 -4.145 -13.805 1 98.62 110 ALA A N 1
ATOM 772 C CA . ALA A 1 110 ? -3.475 -3.979 -12.383 1 98.62 110 ALA A CA 1
ATOM 773 C C . ALA A 1 110 ? -3.166 -2.559 -11.922 1 98.62 110 ALA A C 1
ATOM 775 O O . ALA A 1 110 ? -2.262 -1.909 -12.453 1 98.62 110 ALA A O 1
ATOM 776 N N . ASP A 1 111 ? -3.887 -2.107 -10.922 1 98.12 111 ASP A N 1
ATOM 777 C CA . ASP A 1 111 ? -3.652 -0.763 -10.406 1 98.12 111 ASP A CA 1
ATOM 778 C C . ASP A 1 111 ? -3.184 -0.807 -8.953 1 98.12 111 ASP A C 1
ATOM 780 O O . ASP A 1 111 ? -2.828 0.224 -8.383 1 98.12 111 ASP A O 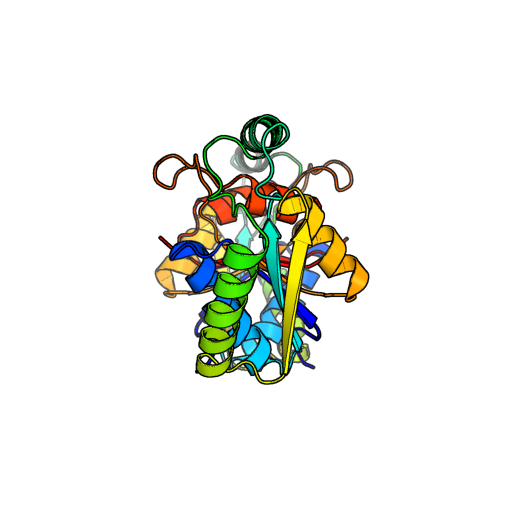1
ATOM 784 N N . LEU A 1 112 ? -3.123 -1.979 -8.406 1 98.56 112 LEU A N 1
ATOM 785 C CA . LEU A 1 112 ? -2.561 -2.191 -7.074 1 98.56 112 LEU A CA 1
ATOM 786 C C . LEU A 1 112 ? -1.766 -3.492 -7.023 1 98.56 112 LEU A C 1
ATOM 788 O O . LEU A 1 112 ? -2.242 -4.535 -7.48 1 98.56 112 LEU A O 1
ATOM 792 N N . LEU A 1 113 ? -0.549 -3.389 -6.512 1 98.62 113 LEU A N 1
ATOM 793 C CA . LEU A 1 113 ? 0.277 -4.551 -6.207 1 98.62 113 LEU A CA 1
ATOM 794 C C . LEU A 1 113 ? 0.46 -4.711 -4.699 1 98.62 113 LEU A C 1
ATOM 796 O O . LEU A 1 113 ? 0.872 -3.77 -4.02 1 98.62 113 LEU A O 1
ATOM 800 N N . VAL A 1 114 ? 0.165 -5.93 -4.168 1 98.25 114 VAL A N 1
ATOM 801 C CA . VAL A 1 114 ? 0.254 -6.223 -2.742 1 98.25 114 VAL A CA 1
ATOM 802 C C . VAL A 1 114 ? 1.339 -7.27 -2.498 1 98.25 114 VAL A C 1
ATOM 804 O O . VAL A 1 114 ? 1.39 -8.289 -3.184 1 98.25 114 VAL A O 1
ATOM 807 N N . VAL A 1 115 ? 2.229 -7.016 -1.542 1 95.25 115 VAL A N 1
ATOM 808 C CA . VAL A 1 115 ? 3.252 -7.965 -1.114 1 95.25 115 VAL A CA 1
ATOM 809 C C . VAL A 1 115 ? 3.398 -7.914 0.405 1 95.25 115 VAL A C 1
ATOM 811 O O . VAL A 1 115 ? 2.969 -6.953 1.046 1 95.25 115 VAL A O 1
ATOM 814 N N . GLY A 1 116 ? 3.85 -9 0.932 1 93.31 116 GLY A N 1
ATOM 815 C CA . GLY A 1 116 ? 4.262 -8.961 2.326 1 93.31 116 GLY A CA 1
ATOM 816 C C . GLY A 1 116 ? 5.566 -8.219 2.545 1 93.31 116 GLY A C 1
ATOM 817 O O . GLY A 1 116 ? 6.332 -8.008 1.603 1 93.31 116 GLY A O 1
ATOM 818 N N . ASN A 1 117 ? 5.773 -7.863 3.797 1 85.62 117 ASN A N 1
ATOM 819 C CA . ASN A 1 117 ? 6.969 -7.078 4.094 1 85.62 117 ASN A CA 1
ATOM 820 C C . ASN A 1 117 ? 8.203 -7.965 4.246 1 85.62 117 ASN A C 1
ATOM 822 O O . ASN A 1 117 ? 9.328 -7.48 4.18 1 85.62 117 ASN A O 1
ATOM 826 N N . ARG A 1 118 ? 7.859 -9.18 4.77 1 73.56 118 ARG A N 1
ATOM 827 C CA . ARG A 1 118 ? 9 -10.055 5.031 1 73.56 118 ARG A CA 1
ATOM 828 C C . ARG A 1 118 ? 9.469 -10.742 3.754 1 73.56 118 ARG A C 1
ATOM 8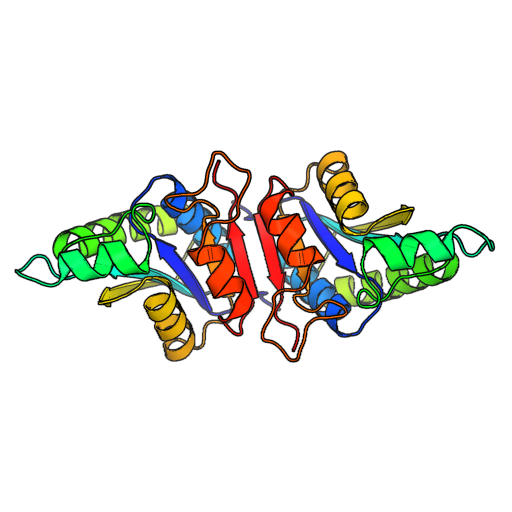30 O O . ARG A 1 118 ? 8.664 -11.016 2.859 1 73.56 118 ARG A O 1
ATOM 837 N N . GLY A 1 119 ? 10.695 -10.578 3.678 1 58.25 119 GLY A N 1
ATOM 838 C CA . GLY A 1 119 ? 11.453 -11.461 2.805 1 58.25 119 GLY A CA 1
ATOM 839 C C . GLY A 1 119 ? 12.57 -12.195 3.523 1 58.25 119 GLY A C 1
ATOM 840 O O . GLY A 1 119 ? 12.742 -12.047 4.734 1 58.25 119 GLY A O 1
ATOM 841 N N . LEU A 1 120 ? 13.203 -13.094 2.766 1 45 120 LEU A N 1
ATOM 842 C CA . LEU A 1 120 ? 14.203 -14.016 3.285 1 45 120 LEU A CA 1
ATOM 843 C C . LEU A 1 120 ? 15.086 -13.328 4.324 1 45 120 LEU A C 1
ATOM 845 O O . LEU A 1 120 ? 15.273 -13.852 5.426 1 45 120 LEU A O 1
ATOM 849 N N . ASN A 1 121 ? 16.031 -12.609 3.812 1 45.62 121 ASN A N 1
ATOM 850 C CA . ASN A 1 121 ? 17.188 -12.25 4.629 1 45.62 121 ASN A CA 1
ATOM 851 C C . ASN A 1 121 ? 16.859 -11.109 5.586 1 45.62 121 ASN A C 1
ATOM 853 O O . ASN A 1 121 ? 17.719 -10.258 5.863 1 45.62 121 ASN A O 1
ATOM 857 N N . THR A 1 122 ? 15.617 -10.961 5.664 1 50.41 122 THR A N 1
ATOM 858 C CA . THR A 1 122 ? 15.5 -9.68 6.348 1 50.41 122 THR A CA 1
ATOM 859 C C . THR A 1 122 ? 15.797 -9.836 7.836 1 50.41 122 THR A C 1
ATOM 861 O O . THR A 1 122 ? 15.438 -10.844 8.445 1 50.41 122 THR A O 1
ATOM 864 N N . LEU A 1 123 ? 17.062 -9.516 8.125 1 49.69 123 LEU A N 1
ATOM 865 C CA . LEU A 1 123 ? 17.266 -9.406 9.562 1 49.69 123 LEU A CA 1
ATOM 866 C C . LEU A 1 123 ? 16 -8.922 10.258 1 49.69 123 LEU A C 1
ATOM 868 O O . LEU A 1 123 ? 15.18 -8.227 9.656 1 49.69 123 LEU A O 1
ATOM 872 N N . ALA A 1 124 ? 15.789 -9.414 11.445 1 45.53 124 ALA A N 1
ATOM 873 C CA . ALA A 1 124 ? 14.727 -9.258 12.438 1 45.53 124 ALA A CA 1
ATOM 874 C C . ALA A 1 124 ? 14.086 -7.879 12.344 1 45.53 124 ALA A C 1
ATOM 876 O O . ALA A 1 124 ? 14.297 -7.027 13.211 1 45.53 124 ALA A O 1
ATOM 877 N N . GLY A 1 125 ? 13.375 -7.523 11.078 1 54.62 125 GLY A N 1
ATOM 878 C CA . GLY A 1 125 ? 12.453 -6.41 11.211 1 54.62 125 GLY A CA 1
ATOM 879 C C . GLY A 1 125 ? 13.078 -5.066 10.898 1 54.62 125 GLY A C 1
ATOM 880 O O . GLY A 1 125 ? 12.406 -4.031 10.953 1 54.62 125 GLY A O 1
ATOM 881 N N . ARG A 1 126 ? 14.445 -5.059 10.625 1 58.69 126 ARG A N 1
ATOM 882 C CA . ARG A 1 126 ? 15.109 -3.77 10.477 1 58.69 126 ARG A CA 1
ATOM 883 C C . ARG A 1 126 ? 15.164 -3.35 9.008 1 58.69 126 ARG A C 1
ATOM 885 O O . ARG A 1 126 ? 15.305 -2.166 8.703 1 58.69 126 ARG A O 1
ATOM 892 N N . ILE A 1 127 ? 14.859 -4.488 8.203 1 67.94 127 ILE A N 1
ATOM 893 C CA . ILE A 1 127 ? 15.055 -4.105 6.812 1 67.94 127 ILE A CA 1
ATOM 894 C C . ILE A 1 127 ? 13.852 -4.551 5.98 1 67.94 127 ILE A C 1
ATOM 896 O O . ILE A 1 127 ? 13.242 -5.586 6.258 1 67.94 127 ILE A O 1
ATOM 900 N N . LEU A 1 128 ? 13.32 -3.68 5.121 1 77.12 128 LEU A N 1
ATOM 901 C CA . LEU A 1 128 ? 12.328 -4.062 4.121 1 77.12 128 LEU A CA 1
ATOM 902 C C . LEU A 1 128 ? 12.867 -5.168 3.219 1 77.12 128 LEU A C 1
ATOM 904 O O . LEU A 1 128 ? 14.031 -5.129 2.807 1 77.12 128 LEU A O 1
ATOM 908 N N . GLY A 1 129 ? 12.125 -6.152 3.092 1 81.06 129 GLY A N 1
ATOM 909 C CA . GLY A 1 129 ? 12.539 -7.219 2.195 1 81.06 129 GLY A CA 1
ATOM 910 C C . GLY A 1 129 ? 12.852 -6.73 0.793 1 81.06 129 GLY A C 1
ATOM 911 O O . GLY A 1 129 ? 12.414 -5.652 0.391 1 81.06 129 GLY A O 1
ATOM 912 N N . SER A 1 130 ? 13.594 -7.438 0.065 1 82.44 130 SER A N 1
ATOM 913 C CA . SER A 1 130 ? 14.047 -7.074 -1.272 1 82.44 130 SER A CA 1
ATOM 914 C C . SER A 1 130 ? 12.883 -6.965 -2.244 1 82.44 130 SER A C 1
ATOM 916 O O . SER A 1 130 ? 12.82 -6.027 -3.047 1 82.44 130 SER A O 1
ATOM 918 N N . VAL A 1 131 ? 11.859 -7.93 -2.172 1 85.94 131 VAL A N 1
ATOM 919 C CA . VAL A 1 131 ? 10.742 -7.922 -3.109 1 85.94 131 VAL A CA 1
ATOM 920 C C . VAL A 1 131 ? 9.898 -6.668 -2.895 1 85.94 131 VAL A C 1
ATOM 922 O O . VAL A 1 131 ? 9.688 -5.883 -3.824 1 85.94 131 VAL A O 1
ATOM 925 N N . PRO A 1 132 ? 9.508 -6.457 -1.615 1 88.81 132 PRO A N 1
ATOM 926 C CA . PRO A 1 132 ? 8.727 -5.23 -1.422 1 88.81 132 PRO A CA 1
ATOM 927 C C . PRO A 1 132 ? 9.508 -3.973 -1.785 1 88.81 132 PRO A C 1
ATOM 929 O O . PRO A 1 132 ? 8.953 -3.037 -2.363 1 88.81 132 PRO A O 1
ATOM 932 N N . SER A 1 133 ? 10.766 -3.934 -1.489 1 85.25 133 SER A N 1
ATOM 933 C CA . SER A 1 133 ? 11.578 -2.771 -1.829 1 85.25 133 SER A CA 1
ATOM 934 C C . SER A 1 133 ? 11.641 -2.561 -3.338 1 85.25 133 SER A C 1
ATOM 936 O O . SER A 1 133 ? 11.469 -1.438 -3.82 1 85.25 133 SER A O 1
ATOM 938 N N . GLU A 1 134 ? 11.836 -3.588 -4.062 1 88.25 134 GLU A N 1
ATOM 939 C CA . GLU A 1 134 ? 12.023 -3.492 -5.508 1 88.25 134 GLU A CA 1
ATOM 940 C C . GLU A 1 134 ? 10.703 -3.188 -6.215 1 88.25 134 GLU A C 1
ATOM 942 O O . GLU A 1 134 ? 10.672 -2.404 -7.164 1 88.25 134 GLU A O 1
ATOM 947 N N . VAL A 1 135 ? 9.664 -3.771 -5.75 1 91.62 135 VAL A N 1
ATOM 948 C CA . VAL A 1 135 ? 8.406 -3.52 -6.441 1 91.62 135 VAL A CA 1
ATOM 949 C C . VAL A 1 135 ? 7.91 -2.111 -6.121 1 91.62 135 VAL A C 1
ATOM 951 O O . VAL A 1 135 ? 7.27 -1.465 -6.953 1 91.62 135 VAL A O 1
ATOM 954 N N . ALA A 1 136 ? 8.141 -1.663 -4.918 1 89.5 136 ALA A N 1
ATOM 955 C CA . ALA A 1 136 ? 7.777 -0.291 -4.574 1 89.5 136 ALA A CA 1
ATOM 956 C C . ALA A 1 136 ? 8.469 0.708 -5.496 1 89.5 136 ALA A C 1
ATOM 958 O O . ALA A 1 136 ? 7.895 1.742 -5.844 1 89.5 136 ALA A O 1
ATOM 959 N N . ARG A 1 137 ? 9.617 0.324 -5.914 1 86.75 137 ARG A N 1
ATOM 960 C CA . ARG A 1 137 ? 10.414 1.205 -6.762 1 86.75 137 ARG A CA 1
ATOM 961 C C . ARG A 1 137 ? 10.016 1.063 -8.227 1 86.75 137 ARG A C 1
ATOM 963 O O . ARG A 1 137 ? 9.969 2.053 -8.961 1 86.75 137 ARG A O 1
ATOM 970 N N . LYS A 1 138 ? 9.562 -0.123 -8.68 1 87.31 138 LYS A N 1
ATOM 971 C CA . LYS A 1 138 ? 9.578 -0.419 -10.109 1 87.31 138 LYS A CA 1
ATOM 972 C C . LYS A 1 138 ? 8.18 -0.729 -10.625 1 87.31 138 LYS A C 1
ATOM 974 O O . LYS A 1 138 ? 7.961 -0.824 -11.836 1 87.31 138 LYS A O 1
ATOM 979 N N . SER A 1 139 ? 7.227 -0.953 -9.812 1 88.62 139 SER A N 1
ATOM 980 C CA . SER A 1 139 ? 5.969 -1.552 -10.242 1 88.62 139 SER A CA 1
ATOM 981 C C . SER A 1 139 ? 5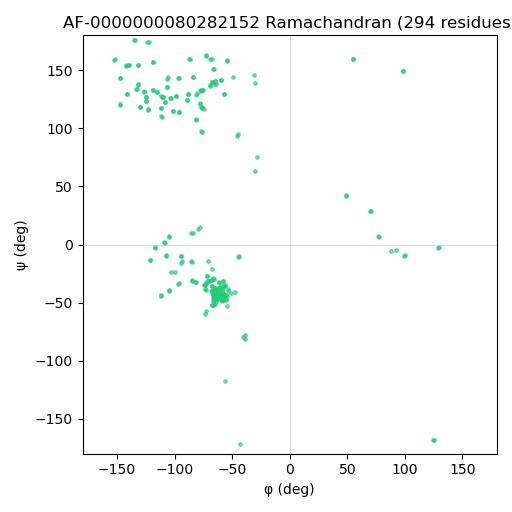.184 -0.604 -11.148 1 88.62 139 SER A C 1
ATOM 983 O O . SER A 1 139 ? 4.422 -1.046 -12.008 1 88.62 139 SER A O 1
ATOM 985 N N . GLY A 1 140 ? 5.289 0.635 -10.992 1 91.5 140 GLY A N 1
ATOM 986 C CA . GLY A 1 140 ? 4.566 1.613 -11.781 1 91.5 140 GLY A CA 1
ATOM 987 C C . GLY A 1 140 ? 3.113 1.761 -11.375 1 91.5 140 GLY A C 1
ATOM 988 O O . GLY A 1 140 ? 2.328 2.412 -12.062 1 91.5 140 GLY A O 1
ATOM 989 N N . VAL A 1 141 ? 2.752 1.138 -10.336 1 96.69 141 VAL A N 1
ATOM 990 C CA . VAL A 1 141 ? 1.407 1.214 -9.781 1 96.69 141 VAL A CA 1
ATOM 991 C C . VAL A 1 141 ? 1.489 1.388 -8.266 1 96.69 141 VAL A C 1
ATOM 993 O O . VAL A 1 141 ? 2.582 1.398 -7.691 1 96.69 141 VAL A O 1
ATOM 996 N N . ASP A 1 142 ? 0.311 1.562 -7.629 1 97.5 142 ASP A N 1
ATOM 997 C CA . ASP A 1 142 ? 0.278 1.575 -6.172 1 97.5 142 ASP A CA 1
ATOM 998 C C . ASP A 1 142 ? 0.807 0.263 -5.598 1 97.5 142 ASP A C 1
ATOM 1000 O O . ASP A 1 142 ? 0.551 -0.81 -6.148 1 97.5 142 ASP A O 1
ATOM 1004 N N . VAL A 1 143 ? 1.556 0.356 -4.48 1 97 143 VAL A N 1
ATOM 1005 C CA . VAL A 1 143 ? 2.076 -0.835 -3.818 1 97 143 VAL A CA 1
ATOM 1006 C C . VAL A 1 143 ? 1.647 -0.838 -2.352 1 97 143 VAL A C 1
ATOM 1008 O O . VAL A 1 143 ? 1.866 0.14 -1.633 1 97 143 VAL A O 1
ATOM 1011 N N . LEU A 1 144 ? 0.988 -1.884 -1.948 1 97.94 144 LEU A N 1
ATOM 1012 C CA . LEU A 1 144 ? 0.638 -2.127 -0.553 1 97.94 144 LEU A CA 1
ATOM 1013 C C . LEU A 1 144 ? 1.584 -3.146 0.075 1 97.94 144 LEU A C 1
ATOM 1015 O O . LEU A 1 144 ? 1.64 -4.297 -0.362 1 97.94 144 LEU A O 1
ATOM 1019 N N . ILE A 1 145 ? 2.312 -2.674 1.002 1 95.81 145 ILE A N 1
ATOM 1020 C CA . ILE A 1 145 ? 3.184 -3.543 1.788 1 95.81 145 ILE A CA 1
ATOM 1021 C C . ILE A 1 145 ? 2.479 -3.943 3.082 1 95.81 145 ILE A C 1
ATOM 1023 O O . ILE A 1 145 ? 2.285 -3.113 3.973 1 95.81 145 ILE A O 1
ATOM 1027 N N . VAL A 1 146 ? 2.186 -5.195 3.184 1 96.69 146 VAL A N 1
ATOM 1028 C CA . VAL A 1 146 ? 1.446 -5.711 4.332 1 96.69 146 VAL A CA 1
ATOM 1029 C C . VAL A 1 146 ? 2.42 -6.082 5.449 1 96.69 146 VAL A C 1
ATOM 1031 O O . VAL A 1 146 ? 3.404 -6.785 5.215 1 96.69 146 VAL A O 1
ATOM 1034 N N . HIS A 1 147 ? 2.113 -5.578 6.602 1 93.06 147 HIS A N 1
ATOM 1035 C CA . HIS A 1 147 ? 2.922 -5.898 7.773 1 93.06 147 HIS A CA 1
ATOM 1036 C C . HIS A 1 147 ? 2.525 -7.246 8.367 1 93.06 147 HIS A C 1
ATOM 1038 O O . HIS A 1 147 ? 1.449 -7.379 8.953 1 93.06 147 HIS A O 1
ATOM 1044 N N . THR A 1 148 ? 3.332 -8.289 8.227 1 82.44 148 THR A N 1
ATOM 1045 C CA . THR A 1 148 ? 2.979 -9.664 8.578 1 82.44 148 THR A CA 1
ATOM 1046 C C . THR A 1 148 ? 3.709 -10.102 9.844 1 82.44 148 THR A C 1
ATOM 1048 O O . THR A 1 148 ? 3.488 -11.203 10.344 1 82.44 148 THR A O 1
ATOM 1051 N N . THR A 1 149 ? 4.645 -9.406 10.383 1 66.44 149 THR A N 1
ATOM 1052 C CA . THR A 1 149 ? 5.316 -9.812 11.617 1 66.44 149 THR A CA 1
ATOM 1053 C C . THR A 1 149 ? 5.254 -8.703 12.656 1 66.44 149 THR A C 1
ATOM 1055 O O . THR A 1 149 ? 5.125 -7.527 12.312 1 66.44 149 THR A O 1
ATOM 1058 N N . MET B 1 1 ? -15.133 -8.828 6.117 1 79 1 MET B N 1
ATOM 1059 C CA . MET B 1 1 ? -14.805 -7.75 7.047 1 79 1 MET B CA 1
ATOM 1060 C C . MET B 1 1 ? -14.023 -6.648 6.344 1 79 1 MET B C 1
ATOM 1062 O O . MET B 1 1 ? -13.336 -6.902 5.348 1 79 1 MET B O 1
ATOM 1066 N N . ALA B 1 2 ? -14.094 -5.348 6.836 1 92.88 2 ALA B N 1
ATOM 1067 C CA . ALA B 1 2 ? -13.422 -4.211 6.211 1 92.88 2 ALA B CA 1
ATOM 1068 C C . ALA B 1 2 ? -11.906 -4.367 6.27 1 92.88 2 ALA B C 1
ATOM 1070 O O . ALA B 1 2 ? -11.359 -4.832 7.277 1 92.88 2 ALA B O 1
ATOM 1071 N N . ALA B 1 3 ? -11.273 -4.012 5.27 1 96.56 3 ALA B N 1
ATOM 1072 C CA . ALA B 1 3 ? -9.82 -4.172 5.184 1 96.56 3 ALA B CA 1
ATOM 1073 C C . ALA B 1 3 ? -9.109 -3.305 6.223 1 96.56 3 ALA B C 1
ATOM 1075 O O . ALA B 1 3 ? -8.109 -3.723 6.805 1 96.56 3 ALA B O 1
ATOM 1076 N N . TYR B 1 4 ? -9.695 -2.096 6.43 1 98.31 4 TYR B N 1
ATOM 1077 C CA . TYR B 1 4 ? -9.047 -1.17 7.348 1 98.31 4 TYR B CA 1
ATOM 1078 C C . TYR B 1 4 ? -10.07 -0.408 8.18 1 98.31 4 TYR B C 1
ATOM 1080 O O . TYR B 1 4 ? -11.203 -0.186 7.727 1 98.31 4 TYR B O 1
ATOM 1088 N N . ARG B 1 5 ? -9.633 0.015 9.328 1 98.44 5 ARG B N 1
ATOM 1089 C CA . ARG B 1 5 ? -10.5 0.758 10.227 1 98.44 5 ARG B CA 1
ATOM 1090 C C . ARG B 1 5 ? -10.055 2.209 10.352 1 98.44 5 ARG B C 1
ATOM 1092 O O . ARG B 1 5 ? -10.883 3.121 10.398 1 98.44 5 ARG B O 1
ATOM 1099 N N . THR B 1 6 ? -8.812 2.416 10.492 1 98.81 6 THR B N 1
ATOM 1100 C CA . THR B 1 6 ? -8.227 3.748 10.578 1 98.81 6 THR B CA 1
ATOM 1101 C C . THR B 1 6 ? -7.059 3.891 9.602 1 98.81 6 THR B C 1
ATOM 1103 O O . THR B 1 6 ? -6.055 3.188 9.727 1 98.81 6 THR B O 1
ATOM 1106 N N . VAL B 1 7 ? -7.199 4.805 8.688 1 98.81 7 VAL B N 1
ATOM 1107 C CA . VAL B 1 7 ? -6.211 5.082 7.652 1 98.81 7 VAL B CA 1
ATOM 1108 C C . VAL B 1 7 ? -5.551 6.434 7.918 1 98.81 7 VAL B C 1
ATOM 1110 O O . VAL B 1 7 ? -6.238 7.441 8.102 1 98.81 7 VAL B O 1
ATOM 1113 N N . VAL B 1 8 ? -4.219 6.422 7.957 1 98.88 8 VAL B N 1
ATOM 1114 C CA . VAL B 1 8 ? -3.457 7.664 8.055 1 98.88 8 VAL B CA 1
ATOM 1115 C C . VAL B 1 8 ? -2.795 7.973 6.719 1 98.88 8 VAL B C 1
ATOM 1117 O O . VAL B 1 8 ? -2.244 7.082 6.066 1 98.88 8 VAL B O 1
ATOM 1120 N N . VAL B 1 9 ? -2.873 9.219 6.312 1 98.62 9 VAL B N 1
ATOM 1121 C CA . VAL B 1 9 ? -2.182 9.641 5.102 1 98.62 9 VAL B CA 1
ATOM 1122 C C . VAL B 1 9 ? -1.403 10.93 5.375 1 98.62 9 VAL B C 1
ATOM 1124 O O . VAL B 1 9 ? -1.894 11.82 6.066 1 98.62 9 VAL B O 1
ATOM 1127 N N . GLY B 1 10 ? -0.201 10.93 4.824 1 97.31 10 GLY B N 1
ATOM 1128 C CA . GLY B 1 10 ? 0.619 12.133 4.914 1 97.31 10 GLY B CA 1
ATOM 1129 C C . GLY B 1 10 ? 0.54 13 3.672 1 97.31 10 GLY B C 1
ATOM 1130 O O . GLY B 1 10 ? 0.491 12.484 2.551 1 97.31 10 GLY B O 1
ATOM 1131 N N . THR B 1 11 ? 0.562 14.359 3.93 1 96 11 THR B N 1
ATOM 1132 C CA . THR B 1 11 ? 0.644 15.281 2.801 1 96 11 THR B CA 1
ATOM 1133 C C . THR B 1 11 ? 1.424 16.531 3.182 1 96 11 THR B C 1
ATOM 1135 O O . THR B 1 11 ? 1.324 17.016 4.312 1 96 11 THR B O 1
ATOM 1138 N N . ASP B 1 12 ? 2.156 17 2.283 1 91.69 12 ASP B N 1
ATOM 1139 C CA . ASP B 1 12 ? 2.873 18.266 2.457 1 91.69 12 ASP B CA 1
ATOM 1140 C C . ASP B 1 12 ? 2.258 19.359 1.598 1 91.69 12 ASP B C 1
ATOM 1142 O O . ASP B 1 12 ? 2.803 20.469 1.51 1 91.69 12 ASP B O 1
ATOM 1146 N N . GLY B 1 13 ? 1.215 18.984 0.896 1 93 13 GLY B N 1
ATOM 1147 C CA . GLY B 1 13 ? 0.527 19.984 0.082 1 93 13 GLY B CA 1
ATOM 1148 C C . GLY B 1 13 ? 0.921 19.922 -1.382 1 93 13 GLY B C 1
ATOM 1149 O O . GLY B 1 13 ? 0.344 20.625 -2.211 1 93 13 GLY B O 1
ATOM 1150 N N . SER B 1 14 ? 1.952 19.141 -1.81 1 90.19 14 SER B N 1
ATOM 1151 C CA . SER B 1 14 ? 2.324 19 -3.213 1 90.19 14 SER B CA 1
ATOM 1152 C C . SER B 1 14 ? 1.258 18.219 -3.986 1 90.19 14 SER B C 1
ATOM 1154 O O . SER B 1 14 ? 0.44 17.516 -3.393 1 90.19 14 SER B O 1
ATOM 1156 N N . ASP B 1 15 ? 1.244 18.359 -5.293 1 89.56 15 ASP B N 1
ATOM 1157 C CA . ASP B 1 15 ? 0.323 17.625 -6.156 1 89.56 15 ASP B CA 1
ATOM 1158 C C . ASP B 1 15 ? 0.487 16.109 -5.977 1 89.56 15 ASP B C 1
ATOM 1160 O O . ASP B 1 15 ? -0.5 15.375 -5.934 1 89.56 15 ASP B O 1
ATOM 1164 N N . SER B 1 16 ? 1.703 15.711 -5.816 1 88.88 16 SER B N 1
ATOM 1165 C CA . SER B 1 16 ? 1.984 14.289 -5.641 1 88.88 16 SER B CA 1
ATOM 1166 C C . SER B 1 16 ? 1.385 13.766 -4.34 1 88.88 16 SER B C 1
ATOM 1168 O O . SER B 1 16 ? 0.78 12.695 -4.316 1 88.88 16 SER B O 1
ATOM 1170 N N . SER B 1 17 ? 1.553 14.531 -3.285 1 92.75 17 SER B N 1
ATOM 1171 C CA . SER B 1 17 ? 1.031 14.078 -2 1 92.75 17 SER B CA 1
ATOM 1172 C C . SER B 1 17 ? -0.492 14.148 -1.966 1 92.75 17 SER B C 1
ATOM 1174 O O . SER B 1 17 ? -1.141 13.352 -1.291 1 92.75 17 SER B O 1
ATOM 1176 N N . PHE B 1 18 ? -1.088 15.039 -2.742 1 95.88 18 PHE B N 1
ATOM 1177 C CA . PHE B 1 18 ? -2.543 15.117 -2.803 1 95.88 18 PHE B CA 1
ATOM 1178 C C . PHE B 1 18 ? -3.119 13.898 -3.521 1 95.88 18 PHE B C 1
ATOM 1180 O O . PHE B 1 18 ? -4.211 13.438 -3.189 1 95.88 18 PHE B O 1
ATOM 1187 N N . ALA B 1 19 ? -2.377 13.406 -4.434 1 95.31 19 ALA B N 1
ATOM 1188 C CA . ALA B 1 19 ? -2.803 12.156 -5.059 1 95.31 19 ALA B CA 1
ATOM 1189 C C . ALA B 1 19 ? -2.885 11.031 -4.031 1 95.31 19 ALA B C 1
ATOM 1191 O O . ALA B 1 19 ? -3.775 10.18 -4.105 1 95.31 19 ALA B O 1
ATOM 1192 N N . ALA B 1 20 ? -1.944 11.055 -3.105 1 96.62 20 ALA B N 1
ATOM 1193 C CA . ALA B 1 20 ? -1.983 10.078 -2.014 1 96.62 20 ALA B CA 1
ATOM 1194 C C . ALA B 1 20 ? -3.219 10.289 -1.142 1 96.62 20 ALA B C 1
ATOM 1196 O O . ALA B 1 20 ? -3.842 9.32 -0.7 1 96.62 20 ALA B O 1
ATOM 1197 N N . VAL B 1 21 ? -3.551 11.508 -0.91 1 98.19 21 VAL B N 1
ATOM 1198 C CA . VAL B 1 21 ? -4.746 11.828 -0.138 1 98.19 21 VAL B CA 1
ATOM 1199 C C . VAL B 1 21 ? -5.984 11.281 -0.853 1 98.19 21 VAL B C 1
ATOM 1201 O O . VAL B 1 21 ? -6.844 10.656 -0.229 1 98.19 21 VAL B O 1
ATOM 1204 N N . ASP B 1 22 ? -6.074 11.492 -2.139 1 98.12 22 ASP B N 1
ATOM 1205 C CA . ASP B 1 22 ? -7.207 11 -2.916 1 98.12 22 ASP B CA 1
ATOM 1206 C C . ASP B 1 22 ? -7.336 9.484 -2.799 1 98.12 22 ASP B C 1
ATOM 1208 O O . ASP B 1 22 ? -8.43 8.961 -2.572 1 98.12 22 ASP B O 1
ATOM 1212 N N . ARG B 1 23 ? -6.25 8.82 -2.955 1 97.94 23 ARG B N 1
ATOM 1213 C CA . ARG B 1 23 ? -6.262 7.359 -2.898 1 97.94 23 ARG B CA 1
ATOM 1214 C C . ARG B 1 23 ? -6.629 6.871 -1.502 1 97.94 23 ARG B C 1
ATOM 1216 O O . ARG B 1 23 ? -7.449 5.961 -1.354 1 97.94 23 ARG B O 1
ATOM 1223 N N . ALA B 1 24 ? -6.047 7.477 -0.506 1 98.56 24 ALA B N 1
ATOM 1224 C CA . ALA B 1 24 ? -6.355 7.121 0.876 1 98.56 24 ALA B CA 1
ATOM 1225 C C . ALA B 1 24 ? -7.848 7.289 1.165 1 98.56 24 ALA B C 1
ATOM 1227 O O . ALA B 1 24 ? -8.453 6.453 1.835 1 98.56 24 ALA B O 1
ATOM 1228 N N . ALA B 1 25 ? -8.344 8.344 0.657 1 98.75 25 ALA B N 1
ATOM 1229 C CA . ALA B 1 25 ? -9.766 8.633 0.859 1 98.75 25 ALA B CA 1
ATOM 1230 C C . ALA B 1 25 ? -10.641 7.578 0.187 1 98.75 25 ALA B C 1
ATOM 1232 O O . ALA B 1 25 ? -11.648 7.145 0.752 1 98.75 25 ALA B O 1
ATOM 1233 N N . SER B 1 26 ? -10.281 7.207 -1.004 1 98.38 26 SER B N 1
ATOM 1234 C CA . SER B 1 26 ? -11.031 6.164 -1.702 1 98.38 26 SER B CA 1
ATOM 1235 C C . SER B 1 26 ? -10.969 4.84 -0.949 1 98.38 26 SER B C 1
ATOM 1237 O O . SER B 1 26 ? -11.977 4.152 -0.806 1 98.38 26 SER B O 1
ATOM 1239 N N . VAL B 1 27 ? -9.797 4.484 -0.449 1 98.25 27 VAL B N 1
ATOM 1240 C CA . VAL B 1 27 ? -9.617 3.258 0.321 1 98.25 27 VAL B CA 1
ATOM 1241 C C . VAL B 1 27 ? -10.453 3.322 1.597 1 98.25 27 VAL B C 1
ATOM 1243 O O . VAL B 1 27 ? -11.156 2.369 1.934 1 98.25 27 VAL B O 1
ATOM 1246 N N . ALA B 1 28 ? -10.367 4.465 2.293 1 98.31 28 ALA B N 1
ATOM 1247 C CA . ALA B 1 28 ? -11.148 4.652 3.512 1 98.31 28 ALA B CA 1
ATOM 1248 C C . ALA B 1 28 ? -12.641 4.574 3.221 1 98.31 28 ALA B C 1
ATOM 1250 O O . ALA B 1 28 ? -13.398 3.98 3.99 1 98.31 28 ALA B O 1
ATOM 1251 N N . GLY B 1 29 ? -13.039 5.191 2.164 1 97.88 29 GLY B N 1
ATOM 1252 C CA . GLY B 1 29 ? -14.438 5.133 1.765 1 97.88 29 GLY B CA 1
ATOM 1253 C C . GLY B 1 29 ? -14.922 3.723 1.49 1 97.88 29 GLY B C 1
ATOM 1254 O O . GLY B 1 29 ? -15.992 3.33 1.95 1 97.88 29 GLY B O 1
ATOM 1255 N N . ASP B 1 30 ? -14.164 2.971 0.771 1 97.19 30 ASP B N 1
ATOM 1256 C CA . ASP B 1 30 ? -14.523 1.6 0.427 1 97.19 30 ASP B CA 1
ATOM 1257 C C . ASP B 1 30 ? -14.68 0.74 1.68 1 97.19 30 ASP B C 1
ATOM 1259 O O . ASP B 1 30 ? -15.539 -0.137 1.737 1 97.19 30 ASP B O 1
ATOM 1263 N N . SER B 1 31 ? -13.828 1.005 2.662 1 96.38 31 SER B N 1
ATOM 1264 C CA . SER B 1 31 ? -13.797 0.167 3.857 1 96.38 31 SER B CA 1
ATOM 1265 C C . SER B 1 31 ? -14.664 0.75 4.965 1 96.38 31 SER B C 1
ATOM 1267 O O . SER B 1 31 ? -14.867 0.119 6.004 1 96.38 31 SER B O 1
ATOM 1269 N N . GLY B 1 32 ? -15.133 1.992 4.785 1 97.06 32 GLY B N 1
ATOM 1270 C CA . GLY B 1 32 ? -15.82 2.68 5.867 1 97.06 32 GLY B CA 1
ATOM 1271 C C . GLY B 1 32 ? -14.898 3.076 7.004 1 97.06 32 GLY B C 1
ATOM 1272 O O . GLY B 1 32 ? -15.328 3.164 8.156 1 97.06 32 GLY B O 1
ATOM 1273 N N . ALA B 1 33 ? -13.703 3.303 6.719 1 98.38 33 ALA B N 1
ATOM 1274 C CA . ALA B 1 33 ? -12.672 3.602 7.715 1 98.38 33 ALA B CA 1
ATOM 1275 C C . ALA B 1 33 ? -12.633 5.094 8.023 1 98.38 33 ALA B C 1
ATOM 1277 O O . ALA B 1 33 ? -13.102 5.914 7.23 1 98.38 33 ALA B O 1
ATOM 1278 N N . THR B 1 34 ? -12.055 5.406 9.172 1 98.81 34 THR B N 1
ATOM 1279 C CA . THR B 1 34 ? -11.672 6.781 9.477 1 98.81 34 THR B CA 1
ATOM 1280 C C . THR B 1 34 ? -10.383 7.156 8.758 1 98.81 34 THR B C 1
ATOM 1282 O O . THR B 1 34 ? -9.43 6.375 8.727 1 98.81 34 THR B O 1
ATOM 1285 N N . LEU B 1 35 ? -10.477 8.328 8.156 1 98.88 35 LEU B N 1
ATOM 1286 C CA . LEU B 1 35 ? -9.273 8.875 7.52 1 98.88 35 LEU B CA 1
ATOM 1287 C C . LEU B 1 35 ? -8.664 9.984 8.367 1 98.88 35 LEU B C 1
ATOM 1289 O O . LEU B 1 35 ? -9.352 10.938 8.734 1 98.88 35 LEU B O 1
ATOM 1293 N N . VAL B 1 36 ? -7.383 9.828 8.68 1 98.94 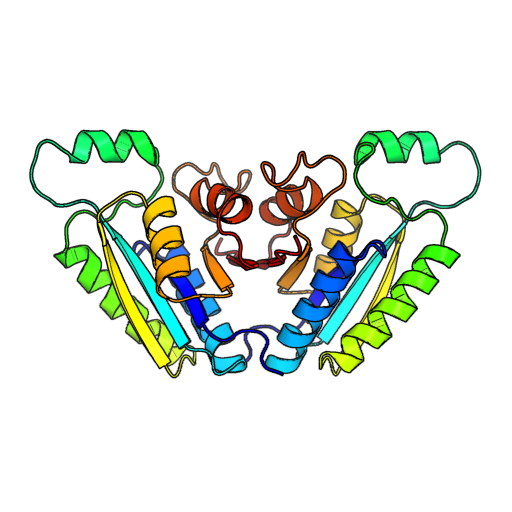36 VAL B N 1
ATOM 1294 C CA . VAL B 1 36 ? -6.637 10.875 9.359 1 98.94 36 VAL B CA 1
ATOM 1295 C C . VAL B 1 36 ? -5.582 11.461 8.422 1 98.94 36 VAL B C 1
ATOM 1297 O O . VAL B 1 36 ? -4.656 10.758 8 1 98.94 36 VAL B O 1
ATOM 1300 N N . ILE B 1 37 ? -5.719 12.711 8.133 1 98.88 37 ILE B N 1
ATOM 1301 C CA . ILE B 1 37 ? -4.773 13.398 7.262 1 98.88 37 ILE B CA 1
ATOM 1302 C C . ILE B 1 37 ? -3.758 14.172 8.102 1 98.88 37 ILE B C 1
ATOM 1304 O O . ILE B 1 37 ? -4.133 14.984 8.953 1 98.88 37 ILE B O 1
ATOM 1308 N N . VAL B 1 38 ? -2.514 13.914 7.805 1 98.56 38 VAL B N 1
ATOM 1309 C CA . VAL B 1 38 ? -1.445 14.469 8.633 1 98.56 38 VAL B CA 1
ATOM 1310 C C . VAL B 1 38 ? -0.562 15.383 7.789 1 98.56 38 VAL B C 1
ATOM 1312 O O . VAL B 1 38 ? -0.181 15.031 6.668 1 98.56 38 VAL B O 1
ATOM 1315 N N . CYS B 1 39 ? -0.265 16.531 8.266 1 97.31 39 CYS B N 1
ATOM 1316 C CA . CYS B 1 39 ? 0.737 17.438 7.711 1 97.31 39 CYS B CA 1
ATOM 1317 C C . CYS B 1 39 ? 1.794 17.781 8.75 1 97.31 39 CYS B C 1
ATOM 1319 O O . CYS B 1 39 ? 1.479 18.375 9.789 1 97.31 39 CYS B O 1
ATOM 1321 N N . ALA B 1 40 ? 3.012 17.344 8.43 1 95.81 40 ALA B N 1
ATOM 1322 C CA . ALA B 1 40 ? 4.145 17.734 9.266 1 95.81 40 ALA B CA 1
ATOM 1323 C C . ALA B 1 40 ? 4.676 19.109 8.859 1 95.81 40 ALA B C 1
ATOM 1325 O O . ALA B 1 40 ? 4.699 19.453 7.676 1 95.81 40 ALA B O 1
ATOM 1326 N N . TYR B 1 41 ? 5.098 19.844 9.797 1 92.88 41 TYR B N 1
ATOM 1327 C CA . TYR B 1 41 ? 5.625 21.172 9.477 1 92.88 41 TYR B CA 1
ATOM 1328 C C . TYR B 1 41 ? 6.66 21.609 10.5 1 92.88 41 TYR B C 1
ATOM 1330 O O . TYR B 1 41 ? 6.738 21.031 11.594 1 92.88 41 TYR B O 1
ATOM 1338 N N . TYR B 1 42 ? 7.477 22.578 10.047 1 89.94 42 TYR B N 1
ATOM 1339 C CA . TYR B 1 42 ? 8.383 23.25 10.969 1 89.94 42 TYR B CA 1
ATOM 1340 C C . TYR B 1 42 ? 7.895 24.672 11.281 1 89.94 42 TYR B C 1
ATOM 1342 O O . TYR B 1 42 ? 7.402 25.359 10.391 1 89.94 42 TYR B O 1
ATOM 1350 N N . PRO B 1 43 ? 8.047 25.109 12.453 1 85.94 43 PRO B N 1
ATOM 1351 C CA . PRO B 1 43 ? 7.609 26.469 12.797 1 85.94 43 PRO B CA 1
ATOM 1352 C C . PRO B 1 43 ? 8.375 27.547 12.039 1 85.94 43 PRO B C 1
ATOM 1354 O O . PRO B 1 43 ? 9.547 27.359 11.695 1 85.94 43 PRO B O 1
ATOM 1357 N N . ALA B 1 44 ? 7.648 28.703 11.5 1 74.19 44 ALA B N 1
ATOM 1358 C CA . ALA B 1 44 ? 8.227 29.812 10.75 1 74.19 44 ALA B CA 1
ATOM 1359 C C . ALA B 1 44 ? 9.375 30.453 11.523 1 74.19 44 ALA B C 1
ATOM 1361 O O . ALA B 1 44 ? 10.258 31.078 10.93 1 74.19 44 ALA B O 1
ATOM 1362 N N . ASN B 1 45 ? 9.148 30.828 12.719 1 57.72 45 ASN B N 1
ATOM 1363 C CA . ASN B 1 45 ? 10.203 31.594 13.359 1 57.72 45 ASN B CA 1
ATOM 1364 C C . ASN B 1 45 ? 11.578 31 13.094 1 57.72 45 ASN B C 1
ATOM 1366 O O . ASN B 1 45 ? 11.68 29.844 12.672 1 57.72 45 ASN B O 1
ATOM 1370 N N . LYS B 1 46 ? 12.781 31.453 13.758 1 46.81 46 LYS B N 1
ATOM 1371 C CA . LYS B 1 46 ? 14.188 31.859 13.695 1 46.81 46 LYS B CA 1
ATOM 1372 C C . LYS B 1 46 ? 15.047 30.781 13.062 1 46.81 46 LYS B C 1
ATOM 1374 O O . LYS B 1 46 ? 15.656 30.984 12.016 1 46.81 46 LYS B O 1
ATOM 1379 N N . GLY B 1 47 ? 16.109 30.094 13.742 1 48.75 47 GLY B N 1
ATOM 1380 C CA . GLY B 1 47 ? 17.344 29.297 13.812 1 48.75 47 GLY B CA 1
ATOM 1381 C C . GLY B 1 47 ? 17.141 27.859 13.391 1 48.75 47 GLY B C 1
ATOM 1382 O O . GLY B 1 47 ? 18.094 27.094 13.312 1 48.75 47 GLY B O 1
ATOM 1383 N N . ASP B 1 48 ? 15.969 27.266 13.258 1 47.78 48 ASP B N 1
ATOM 1384 C CA . ASP B 1 48 ? 15.703 25.828 13.203 1 47.78 48 ASP B CA 1
ATOM 1385 C C . ASP B 1 48 ? 15.438 25.375 11.773 1 47.78 48 ASP B C 1
ATOM 1387 O O . ASP B 1 48 ? 15.305 24.172 11.508 1 47.78 48 ASP B O 1
ATOM 1391 N N . VAL B 1 49 ? 15.016 26.219 10.867 1 49.59 49 VAL B N 1
ATOM 1392 C CA . VAL B 1 49 ? 14.867 25.875 9.453 1 49.59 49 VAL B CA 1
ATOM 1393 C C . VAL B 1 49 ? 16.125 25.172 8.961 1 49.59 49 VAL B C 1
ATOM 1395 O O . VAL B 1 49 ? 16.078 24.391 8 1 49.59 49 VAL B O 1
ATOM 1398 N N . GLU B 1 50 ? 17.188 25.703 9.422 1 47.19 50 GLU B N 1
ATOM 1399 C CA . GLU B 1 50 ? 18.438 25.094 8.969 1 47.19 50 GLU B CA 1
ATOM 1400 C C . GLU B 1 50 ? 18.453 23.594 9.219 1 47.19 50 GLU B C 1
ATOM 1402 O O . GLU B 1 50 ? 19.094 22.844 8.477 1 47.19 50 GLU B O 1
ATOM 1407 N N . LYS B 1 51 ? 17.906 23.219 10.352 1 48.41 51 LYS B N 1
ATOM 1408 C CA . LYS B 1 51 ? 18.016 21.812 10.734 1 48.41 51 LYS B CA 1
ATOM 1409 C C . LYS B 1 51 ? 17.109 20.938 9.875 1 48.41 51 LYS B C 1
ATOM 1411 O O . LYS B 1 51 ? 17.359 19.75 9.727 1 48.41 51 LYS B O 1
ATOM 1416 N N . ALA B 1 52 ? 16.016 21.484 9.5 1 49.38 52 ALA B N 1
ATOM 1417 C CA . ALA B 1 52 ? 15.008 20.719 8.766 1 49.38 52 ALA B CA 1
ATOM 1418 C C . ALA B 1 52 ? 15.516 20.312 7.391 1 49.38 52 ALA B C 1
ATOM 1420 O O . ALA B 1 52 ? 15.234 19.203 6.922 1 49.38 52 ALA B O 1
ATOM 1421 N N . GLN B 1 53 ? 16.141 21.203 6.746 1 48.31 53 GLN B N 1
ATOM 1422 C CA . GLN B 1 53 ? 16.688 20.891 5.438 1 48.31 53 GLN B CA 1
ATOM 1423 C C . GLN B 1 53 ? 17.641 19.688 5.516 1 48.31 53 GLN B C 1
ATOM 1425 O O . GLN B 1 53 ? 17.75 18.922 4.559 1 48.31 53 GLN B O 1
ATOM 1430 N N . ASP B 1 54 ? 18.328 19.688 6.699 1 50.28 54 ASP B N 1
ATOM 1431 C CA . ASP B 1 54 ? 19.344 18.656 6.859 1 50.28 54 ASP B CA 1
ATOM 1432 C C . ASP B 1 54 ? 18.719 17.266 6.953 1 50.28 54 ASP B C 1
ATOM 1434 O O . ASP B 1 54 ? 19.328 16.266 6.562 1 50.28 54 ASP B O 1
ATOM 1438 N N . VAL B 1 55 ? 17.578 17.203 7.707 1 46.53 55 VAL B N 1
ATOM 1439 C CA . VAL B 1 55 ? 17.078 15.867 7.992 1 46.53 55 VAL B CA 1
ATOM 1440 C C . VAL B 1 55 ? 16.469 15.266 6.727 1 46.53 55 VAL B C 1
ATOM 1442 O O . VAL B 1 55 ? 16.625 14.07 6.465 1 46.53 55 VAL B O 1
ATOM 1445 N N . LEU B 1 56 ? 15.43 15.984 6.125 1 51.5 56 LEU B N 1
ATOM 1446 C CA . LEU B 1 56 ? 14.703 15.336 5.035 1 51.5 56 LEU B CA 1
ATOM 1447 C C . LEU B 1 56 ? 15.414 15.562 3.703 1 51.5 56 LEU B C 1
ATOM 1449 O O . LEU B 1 56 ? 15.117 14.883 2.717 1 51.5 56 LEU B O 1
ATOM 1453 N N . GLY B 1 57 ? 16.594 16.078 3.805 1 46.47 57 GLY B N 1
ATOM 1454 C CA . GLY B 1 57 ? 17.188 16.547 2.572 1 46.47 57 GLY B CA 1
ATOM 1455 C C . GLY B 1 57 ? 16.328 17.531 1.817 1 46.47 57 GLY B C 1
ATOM 1456 O O . GLY B 1 57 ? 15.227 17.859 2.26 1 46.47 57 GLY B O 1
ATOM 1457 N N . ASP B 1 58 ? 16.859 18.375 0.89 1 45.56 58 ASP B N 1
ATOM 1458 C CA . ASP B 1 58 ? 16.25 19.406 0.056 1 45.56 58 ASP B CA 1
ATOM 1459 C C . ASP B 1 58 ? 14.938 18.922 -0.556 1 45.56 58 ASP B C 1
ATOM 1461 O O . ASP B 1 58 ? 14.234 19.688 -1.222 1 45.56 58 ASP B O 1
ATOM 1465 N N . GLU B 1 59 ? 14.672 17.625 -0.411 1 47.19 59 GLU B N 1
ATOM 1466 C CA . GLU B 1 59 ? 13.719 17.141 -1.405 1 47.19 59 GLU B CA 1
ATOM 1467 C C . GLU B 1 59 ? 12.305 17.109 -0.847 1 47.19 59 GLU B C 1
ATOM 1469 O O . GLU B 1 59 ? 11.328 17.094 -1.606 1 47.19 59 GLU B O 1
ATOM 1474 N N . ALA B 1 60 ? 12.062 16.844 0.375 1 53.03 60 ALA B N 1
ATOM 1475 C CA . ALA B 1 60 ? 10.672 16.906 0.824 1 53.03 60 ALA B CA 1
ATOM 1476 C C . ALA B 1 60 ? 10.219 18.344 1.001 1 53.03 60 ALA B C 1
ATOM 1478 O O . ALA B 1 60 ? 10.977 19.188 1.478 1 53.03 60 ALA B O 1
ATOM 1479 N N . TYR B 1 61 ? 9.031 18.672 0.047 1 61.94 61 TYR B N 1
ATOM 1480 C CA . TYR B 1 61 ? 8.391 19.969 0.309 1 61.94 61 TYR B CA 1
ATOM 1481 C C . TYR B 1 61 ? 8.148 20.156 1.801 1 61.94 61 TYR B C 1
ATOM 1483 O O . TYR B 1 61 ? 7.484 19.328 2.438 1 61.94 61 TYR B O 1
ATOM 1491 N N . GLN B 1 62 ? 9.031 20.734 2.348 1 74.5 62 GLN B N 1
ATOM 1492 C CA . GLN B 1 62 ? 8.898 21.047 3.768 1 74.5 62 GLN B CA 1
ATOM 1493 C C . GLN B 1 62 ? 7.914 22.188 3.994 1 74.5 62 GLN B C 1
ATOM 1495 O O . GLN B 1 62 ? 8.055 23.266 3.414 1 74.5 62 GLN B O 1
ATOM 1500 N N . VAL B 1 63 ? 6.805 21.828 4.723 1 78.19 63 VAL B N 1
ATOM 1501 C CA . VAL B 1 63 ? 5.852 22.875 5.094 1 78.19 63 VAL B CA 1
ATOM 1502 C C . VAL B 1 63 ? 6.395 23.672 6.273 1 78.19 63 VAL B C 1
ATOM 1504 O O . VAL B 1 63 ? 6.746 23.109 7.309 1 78.19 63 VAL B O 1
ATOM 1507 N N . VAL B 1 64 ? 6.504 24.922 5.977 1 82.38 64 VAL B N 1
ATOM 1508 C CA . VAL B 1 64 ? 6.996 25.812 7.027 1 82.38 64 VAL B CA 1
ATOM 1509 C C . VAL B 1 64 ? 5.855 26.688 7.535 1 82.38 64 VAL B C 1
ATOM 1511 O O . VAL B 1 64 ? 5.242 27.438 6.766 1 82.38 64 VAL B O 1
ATOM 1514 N N . GLY B 1 65 ? 5.672 26.547 8.828 1 87.88 65 GLY B N 1
ATOM 1515 C CA . GLY B 1 65 ? 4.633 27.344 9.469 1 87.88 65 GLY B CA 1
ATOM 1516 C C . GLY B 1 65 ? 3.34 26.578 9.672 1 87.88 65 GLY B C 1
ATOM 1517 O O . GLY B 1 65 ? 2.98 25.719 8.859 1 87.88 65 GLY B O 1
ATOM 1518 N N . SER B 1 66 ? 2.646 26.953 10.719 1 86.75 66 SER B N 1
ATOM 1519 C CA . SER B 1 66 ? 1.392 26.297 11.062 1 86.75 66 SER B CA 1
ATOM 1520 C C . SER B 1 66 ? 0.279 26.703 10.102 1 86.75 66 SER B C 1
ATOM 1522 O O . SER B 1 66 ? -0.561 25.875 9.742 1 86.75 66 SER B O 1
ATOM 1524 N N . ALA B 1 67 ? 0.335 27.875 9.695 1 85.56 67 ALA B N 1
ATOM 1525 C CA . ALA B 1 67 ? -0.739 28.344 8.82 1 85.56 67 ALA B CA 1
ATOM 1526 C C . ALA B 1 67 ? -0.702 27.625 7.473 1 85.56 67 ALA B C 1
ATOM 1528 O O . ALA B 1 67 ? -1.711 27.078 7.027 1 85.56 67 ALA B O 1
ATOM 1529 N N . PRO B 1 68 ? 0.419 27.641 6.895 1 90.81 68 PRO B N 1
ATOM 1530 C CA . PRO B 1 68 ? 0.472 26.875 5.645 1 90.81 68 PRO B CA 1
ATOM 1531 C C . PRO B 1 68 ? 0.105 25.406 5.836 1 90.81 68 PRO B C 1
ATOM 1533 O O . PRO B 1 68 ? -0.519 24.797 4.957 1 90.81 68 PRO B O 1
ATOM 1536 N N . ALA B 1 69 ? 0.48 24.844 6.949 1 94.38 69 ALA B N 1
ATOM 1537 C CA . ALA B 1 69 ? 0.128 23.453 7.238 1 94.38 69 ALA B CA 1
ATOM 1538 C C . ALA B 1 69 ? -1.385 23.281 7.344 1 94.38 69 ALA B C 1
ATOM 1540 O O . ALA B 1 69 ? -1.947 22.328 6.789 1 94.38 69 ALA B O 1
ATOM 1541 N N . GLU B 1 70 ? -1.988 24.203 8.023 1 95.69 70 GLU B N 1
ATOM 1542 C CA . GLU B 1 70 ? -3.439 24.156 8.18 1 95.69 70 GLU B CA 1
ATOM 1543 C C . GLU B 1 70 ? -4.145 24.359 6.84 1 95.69 70 GLU B C 1
ATOM 1545 O O . GLU B 1 70 ? -5.164 23.719 6.566 1 95.69 70 GLU B O 1
ATOM 1550 N N . ASP B 1 71 ? -3.633 25.25 6.035 1 96.19 71 ASP B N 1
ATOM 1551 C CA . ASP B 1 71 ? -4.195 25.438 4.703 1 96.19 71 ASP B CA 1
ATOM 1552 C C . ASP B 1 71 ? -4.105 24.156 3.881 1 96.19 71 ASP B C 1
ATOM 1554 O O . ASP B 1 71 ? -5.047 23.797 3.172 1 96.19 71 ASP B O 1
ATOM 1558 N N . THR B 1 72 ? -3.021 23.547 3.973 1 96.38 72 THR B N 1
ATOM 1559 C CA . THR B 1 72 ? -2.818 22.281 3.295 1 96.38 72 THR B CA 1
ATOM 1560 C C . THR B 1 72 ? -3.854 21.25 3.752 1 96.38 72 THR B C 1
ATOM 1562 O O . THR B 1 72 ? -4.438 20.547 2.932 1 96.38 72 THR B O 1
ATOM 1565 N N . LEU B 1 73 ? -4.078 21.188 5.035 1 98.06 73 LEU B N 1
ATOM 1566 C CA . LEU B 1 73 ? -5.004 20.219 5.605 1 98.06 73 LEU B CA 1
ATOM 1567 C C . LEU B 1 73 ? -6.438 20.531 5.188 1 98.06 73 LEU B C 1
ATOM 1569 O O . LEU B 1 73 ? -7.23 19.609 4.961 1 98.06 73 LEU B O 1
ATOM 1573 N N . LEU B 1 74 ? -6.727 21.766 5.09 1 97.88 74 LEU B N 1
ATOM 1574 C CA . LEU B 1 74 ? -8.062 22.141 4.633 1 97.88 74 LEU B CA 1
ATOM 1575 C C . LEU B 1 74 ? -8.297 21.672 3.199 1 97.88 74 LEU B C 1
ATOM 1577 O O . LEU B 1 74 ? -9.328 21.078 2.898 1 97.88 74 LEU B O 1
ATOM 1581 N N . SER B 1 75 ? -7.363 21.938 2.391 1 98.12 75 SER B N 1
ATOM 1582 C CA . SER B 1 75 ? -7.441 21.5 1.004 1 98.12 75 SER B CA 1
ATOM 1583 C C . SER B 1 75 ? -7.508 19.969 0.918 1 98.12 75 SER B C 1
ATOM 1585 O O . SER B 1 75 ? -8.281 19.422 0.13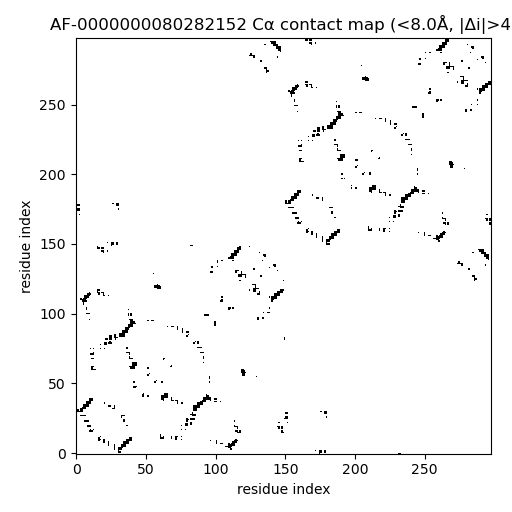1 1 98.12 75 SER B O 1
ATOM 1587 N N . ALA B 1 76 ? -6.75 19.375 1.726 1 98.44 76 ALA B N 1
ATOM 1588 C CA . ALA B 1 76 ? -6.699 17.922 1.736 1 98.44 76 ALA B CA 1
ATOM 1589 C C . ALA B 1 76 ? -8.031 17.328 2.189 1 98.44 76 ALA B C 1
ATOM 1591 O O . ALA B 1 76 ? -8.492 16.328 1.642 1 98.44 76 ALA B O 1
ATOM 1592 N N . ARG B 1 77 ? -8.578 17.891 3.162 1 98.62 77 ARG B N 1
ATOM 1593 C CA . ARG B 1 77 ? -9.867 17.438 3.668 1 98.62 77 ARG B CA 1
ATOM 1594 C C . ARG B 1 77 ? -10.938 17.516 2.586 1 98.62 77 ARG B C 1
ATOM 1596 O O . ARG B 1 77 ? -11.734 16.594 2.424 1 98.62 77 ARG B O 1
ATOM 1603 N N . ASP B 1 78 ? -10.969 18.609 1.912 1 98.44 78 ASP B N 1
ATOM 1604 C CA . ASP B 1 78 ? -11.938 18.781 0.834 1 98.44 78 ASP B CA 1
ATOM 1605 C C . ASP B 1 78 ? -11.766 17.703 -0.24 1 98.44 78 ASP B C 1
ATOM 1607 O O . ASP B 1 78 ? -12.75 17.125 -0.707 1 98.44 78 ASP B O 1
ATOM 1611 N N . ARG B 1 79 ? -10.594 17.484 -0.604 1 98.12 79 ARG B N 1
ATOM 1612 C CA . ARG B 1 79 ? -10.289 16.469 -1.604 1 98.12 79 ARG B CA 1
ATOM 1613 C C . ARG B 1 79 ? -10.727 15.086 -1.124 1 98.12 79 ARG B C 1
ATOM 1615 O O . ARG B 1 79 ? -11.305 14.312 -1.889 1 98.12 79 ARG B O 1
ATOM 1622 N N . ALA B 1 80 ? -10.422 14.852 0.098 1 98.69 80 ALA B N 1
ATOM 1623 C CA . ALA B 1 80 ? -10.75 13.547 0.662 1 98.69 80 ALA B CA 1
ATOM 1624 C C . ALA B 1 80 ? -12.258 13.312 0.668 1 98.69 80 ALA B C 1
ATOM 1626 O O . ALA B 1 80 ? -12.719 12.219 0.339 1 98.69 80 ALA B O 1
ATOM 1627 N N . ALA B 1 81 ? -12.945 14.32 1.035 1 98.38 81 ALA B N 1
ATOM 1628 C CA . ALA B 1 81 ? -14.406 14.211 1.047 1 98.38 81 ALA B CA 1
ATOM 1629 C C . ALA B 1 81 ? -14.945 13.922 -0.352 1 98.38 81 ALA B C 1
ATOM 1631 O O . ALA B 1 81 ? -15.805 13.062 -0.528 1 98.38 81 ALA B O 1
ATOM 1632 N N . LYS B 1 82 ? -14.391 14.594 -1.271 1 97.81 82 LYS B N 1
ATOM 1633 C CA . LYS B 1 82 ? -14.82 14.414 -2.656 1 97.81 82 LYS B CA 1
ATOM 1634 C C . LYS B 1 82 ? -14.477 13.016 -3.162 1 97.81 82 LYS B C 1
ATOM 1636 O O . LYS B 1 82 ? -15.195 12.453 -3.984 1 97.81 82 LYS B O 1
ATOM 1641 N N . ALA B 1 83 ? -13.477 12.477 -2.633 1 97.31 83 ALA B N 1
ATOM 1642 C CA . ALA B 1 83 ? -12.984 11.18 -3.098 1 97.31 83 ALA B CA 1
ATOM 1643 C C . ALA B 1 83 ? -13.719 10.039 -2.402 1 97.31 83 ALA B C 1
ATOM 1645 O O . ALA B 1 83 ? -13.539 8.867 -2.758 1 97.31 83 ALA B O 1
ATOM 1646 N N . GLY B 1 84 ? -14.445 10.352 -1.304 1 96.69 84 GLY B N 1
ATOM 1647 C CA . GLY B 1 84 ? -15.328 9.312 -0.802 1 96.69 84 GLY B CA 1
ATOM 1648 C C . GLY B 1 84 ? -15.148 9.047 0.681 1 96.69 84 GLY B C 1
ATOM 1649 O O . GLY B 1 84 ? -15.875 8.242 1.262 1 96.69 84 GLY B O 1
ATOM 1650 N N . ALA B 1 85 ? -14.195 9.734 1.313 1 98 85 ALA B N 1
ATOM 1651 C CA . ALA B 1 85 ? -14.023 9.547 2.752 1 98 85 ALA B CA 1
ATOM 1652 C C . ALA B 1 85 ? -15.211 10.125 3.521 1 98 85 ALA B C 1
ATOM 1654 O O . ALA B 1 85 ? -15.664 11.242 3.238 1 98 85 ALA B O 1
ATOM 1655 N N . LYS B 1 86 ? -15.633 9.359 4.504 1 97.56 86 LYS B N 1
ATOM 1656 C CA . LYS B 1 86 ? -16.812 9.781 5.242 1 97.56 86 LYS B CA 1
ATOM 1657 C C . LYS B 1 86 ? -16.438 10.328 6.617 1 97.56 86 LYS B C 1
ATOM 1659 O O . LYS B 1 86 ? -17.109 11.234 7.129 1 97.56 86 LYS B O 1
ATOM 1664 N N . ALA B 1 87 ? -15.523 9.719 7.238 1 98.5 87 ALA B N 1
ATOM 1665 C CA . ALA B 1 87 ? -14.992 10.164 8.523 1 98.5 87 ALA B CA 1
ATOM 1666 C C . ALA B 1 87 ? -13.555 10.672 8.367 1 98.5 87 ALA B C 1
ATOM 1668 O O . ALA B 1 87 ? -12.633 9.883 8.141 1 98.5 87 ALA B O 1
ATOM 1669 N N . ILE B 1 88 ? -13.43 12.023 8.523 1 98.81 88 ILE B N 1
ATOM 1670 C CA . ILE B 1 88 ? -12.133 12.625 8.242 1 98.81 88 ILE B CA 1
ATOM 1671 C C . ILE B 1 88 ? -11.656 13.422 9.453 1 98.81 88 ILE B C 1
ATOM 1673 O O . ILE B 1 88 ? -12.398 14.266 9.977 1 98.81 88 ILE B O 1
ATOM 1677 N N . ASP B 1 89 ? -10.484 13.125 9.867 1 98.75 89 ASP B N 1
ATOM 1678 C CA . ASP B 1 89 ? -9.758 13.93 10.836 1 98.75 89 ASP B CA 1
ATOM 1679 C C . ASP B 1 89 ? -8.461 14.469 10.242 1 98.75 89 ASP B C 1
ATOM 1681 O O . ASP B 1 89 ? -7.973 13.953 9.227 1 98.75 89 ASP B O 1
ATOM 1685 N N . THR B 1 90 ? -8 15.523 10.82 1 98.69 90 THR B N 1
ATOM 1686 C CA . THR B 1 90 ? -6.738 16.094 10.375 1 98.69 90 THR B CA 1
ATOM 1687 C C . THR B 1 90 ? -5.82 16.375 11.562 1 98.69 90 THR B C 1
ATOM 1689 O O . THR B 1 90 ? -6.285 16.516 12.688 1 98.69 90 THR B O 1
ATOM 1692 N N . ALA B 1 91 ? -4.547 16.391 11.289 1 98.19 91 ALA B N 1
ATOM 1693 C CA . ALA B 1 91 ? -3.555 16.703 12.312 1 98.19 91 ALA B CA 1
ATOM 1694 C C . ALA B 1 91 ? -2.354 17.422 11.711 1 98.19 91 ALA B C 1
ATOM 1696 O O . ALA B 1 91 ? -1.701 16.906 10.805 1 98.19 91 ALA B O 1
ATOM 1697 N N . ALA B 1 92 ? -2.105 18.578 12.172 1 97.25 92 ALA B N 1
ATOM 1698 C CA . ALA B 1 92 ? -0.821 19.234 11.945 1 97.25 92 ALA B CA 1
ATOM 1699 C C . ALA B 1 92 ? 0.179 18.875 13.039 1 97.25 92 ALA B C 1
ATOM 1701 O O . ALA B 1 92 ? -0.095 19.078 14.227 1 97.25 92 ALA B O 1
ATOM 1702 N N . VAL B 1 93 ? 1.298 18.359 12.633 1 96.69 93 VAL B N 1
ATOM 1703 C CA . VAL B 1 93 ? 2.24 17.875 13.633 1 96.69 93 VAL B CA 1
ATOM 1704 C C . VAL B 1 93 ? 3.609 18.516 13.414 1 96.69 93 VAL B C 1
ATOM 1706 O O . VAL B 1 93 ? 4.133 18.5 12.297 1 96.69 93 VAL B O 1
ATOM 1709 N N . VAL B 1 94 ? 4.211 19.031 14.445 1 94.25 94 VAL B N 1
ATOM 1710 C CA . VAL B 1 94 ? 5.535 19.641 14.352 1 94.25 94 VAL B CA 1
ATOM 1711 C C . VAL B 1 94 ? 6.598 18.547 14.258 1 94.25 94 VAL B C 1
ATOM 1713 O O . VAL B 1 94 ? 6.598 17.609 15.055 1 94.25 94 VAL B O 1
ATOM 1716 N N . GLY B 1 95 ? 7.539 18.719 13.297 1 92.56 95 GLY B N 1
ATOM 1717 C CA . GLY B 1 95 ? 8.688 17.812 13.266 1 92.56 95 GLY B CA 1
ATOM 1718 C C . GLY B 1 95 ? 8.867 17.141 11.922 1 92.56 95 GLY B C 1
ATOM 1719 O O . GLY B 1 95 ? 8.344 17.594 10.906 1 92.56 95 GLY B O 1
ATOM 1720 N N . ASP B 1 96 ? 9.75 16.125 11.906 1 91.19 96 ASP B N 1
ATOM 1721 C CA . ASP B 1 96 ? 10.078 15.367 10.703 1 91.19 96 ASP B CA 1
ATOM 1722 C C . ASP B 1 96 ? 8.883 14.547 10.234 1 91.19 96 ASP B C 1
ATOM 1724 O O . ASP B 1 96 ? 8.164 13.961 11.047 1 91.19 96 ASP B O 1
ATOM 1728 N N . PRO B 1 97 ? 8.672 14.484 8.961 1 92.88 97 PRO B N 1
ATOM 1729 C CA . PRO B 1 97 ? 7.504 13.805 8.406 1 92.88 97 PRO B CA 1
ATOM 1730 C C . PRO B 1 97 ? 7.395 12.352 8.867 1 92.88 97 PRO B C 1
ATOM 1732 O O . PRO B 1 97 ? 6.312 11.898 9.258 1 92.88 97 PRO B O 1
ATOM 1735 N N . VAL B 1 98 ? 8.461 11.602 8.891 1 93.88 98 VAL B N 1
ATOM 1736 C CA . VAL B 1 98 ? 8.414 10.188 9.25 1 93.88 98 VAL B CA 1
ATOM 1737 C C . VAL B 1 98 ? 8.016 10.039 10.719 1 93.88 98 VAL B C 1
ATOM 1739 O O . VAL B 1 98 ? 7.137 9.242 11.047 1 93.88 98 VAL B O 1
ATOM 1742 N N . ASP B 1 99 ? 8.633 10.812 11.578 1 94.88 99 ASP B N 1
ATOM 1743 C CA . ASP B 1 99 ? 8.312 10.766 13 1 94.88 99 ASP B CA 1
ATOM 1744 C C . ASP B 1 99 ? 6.871 11.188 13.258 1 94.88 99 ASP B C 1
ATOM 1746 O O . ASP B 1 99 ? 6.172 10.57 14.062 1 94.88 99 ASP B O 1
ATOM 1750 N N . ALA B 1 100 ? 6.453 12.227 12.562 1 96.06 100 ALA B N 1
ATOM 1751 C CA . ALA B 1 100 ? 5.086 12.727 12.703 1 96.06 100 ALA B CA 1
ATOM 1752 C C . ALA B 1 100 ? 4.074 11.656 12.289 1 96.06 100 ALA B C 1
ATOM 1754 O O . ALA B 1 100 ? 3.096 11.414 13 1 96.06 100 ALA B O 1
ATOM 1755 N N . LEU B 1 101 ? 4.316 11.031 11.227 1 97.5 101 LEU B N 1
ATOM 1756 C CA . LEU B 1 101 ? 3.41 10 10.727 1 97.5 101 LEU B CA 1
ATOM 1757 C C . LEU B 1 101 ? 3.363 8.812 11.68 1 97.5 101 LEU B C 1
ATOM 1759 O O . LEU B 1 101 ? 2.283 8.32 12.016 1 97.5 101 LEU B O 1
ATOM 1763 N N . ARG B 1 102 ? 4.488 8.391 12.109 1 97.38 102 ARG B N 1
ATOM 1764 C CA . ARG B 1 102 ? 4.547 7.262 13.031 1 97.38 102 ARG B CA 1
ATOM 1765 C C . ARG B 1 102 ? 3.818 7.582 14.336 1 97.38 102 ARG B C 1
ATOM 1767 O O . ARG B 1 102 ? 3.141 6.723 14.898 1 97.38 102 ARG B O 1
ATOM 1774 N N . LYS B 1 103 ? 4.043 8.766 14.773 1 98 103 LYS B N 1
ATOM 1775 C CA . LYS B 1 103 ? 3.369 9.195 15.992 1 98 103 LYS B CA 1
ATOM 1776 C C . LYS B 1 103 ? 1.852 9.133 15.836 1 98 103 LYS B C 1
ATOM 1778 O O . LYS B 1 103 ? 1.155 8.602 16.703 1 98 103 LYS B O 1
ATOM 1783 N N . VAL B 1 104 ? 1.322 9.664 14.773 1 98.56 104 VAL B N 1
ATOM 1784 C CA . VAL B 1 104 ? -0.123 9.688 14.57 1 98.56 104 VAL B CA 1
ATOM 1785 C C . VAL B 1 104 ? -0.642 8.266 14.375 1 98.56 104 VAL B C 1
ATOM 1787 O O . VAL B 1 104 ? -1.719 7.918 14.867 1 98.56 104 VAL B O 1
ATOM 1790 N N . VAL B 1 105 ? 0.082 7.449 13.664 1 98.44 105 VAL B N 1
ATOM 1791 C CA . VAL B 1 105 ? -0.29 6.047 13.492 1 98.44 105 VAL B CA 1
ATOM 1792 C C . VAL B 1 105 ? -0.466 5.391 14.859 1 98.44 105 VAL B C 1
ATOM 1794 O O . VAL B 1 105 ? -1.458 4.699 15.094 1 98.44 105 VAL B O 1
ATOM 1797 N N . SER B 1 106 ? 0.5 5.621 15.719 1 98.06 106 SER B N 1
ATOM 1798 C CA . SER B 1 106 ? 0.453 5.059 17.062 1 98.06 106 SER B CA 1
ATOM 1799 C C . SER B 1 106 ? -0.697 5.648 17.875 1 98.06 106 SER B C 1
ATOM 1801 O O . SER B 1 106 ? -1.509 4.914 18.438 1 98.06 106 SER B O 1
ATOM 1803 N N . ASP B 1 107 ? -0.802 6.961 17.875 1 98.38 107 ASP B N 1
ATOM 1804 C CA . ASP B 1 107 ? -1.789 7.668 18.688 1 98.38 107 ASP B CA 1
ATOM 1805 C C . ASP B 1 107 ? -3.209 7.273 18.281 1 98.38 107 ASP B C 1
ATOM 1807 O O . ASP B 1 107 ? -4.105 7.234 19.125 1 98.38 107 ASP B O 1
ATOM 1811 N N . ARG B 1 108 ? -3.381 6.969 16.969 1 98.5 108 ARG B N 1
ATOM 1812 C CA . ARG B 1 108 ? -4.734 6.73 16.469 1 98.5 108 ARG B CA 1
ATOM 1813 C C . ARG B 1 108 ? -4.98 5.246 16.234 1 98.5 108 ARG B C 1
ATOM 1815 O O . ARG B 1 108 ? -6 4.859 15.664 1 98.5 108 ARG B O 1
ATOM 1822 N N . SER B 1 109 ? -4.004 4.402 16.641 1 98.19 109 SER B N 1
ATOM 1823 C CA . SER B 1 109 ? -4.082 2.965 16.406 1 98.19 109 SER B CA 1
ATOM 1824 C C . SER B 1 109 ? -4.445 2.654 14.953 1 98.19 109 SER B C 1
ATOM 1826 O O . SER B 1 109 ? -5.328 1.837 14.695 1 98.19 109 SER B O 1
ATOM 1828 N N . ALA B 1 110 ? -3.818 3.41 14.07 1 98.62 110 ALA B N 1
ATOM 1829 C CA . ALA B 1 110 ? -4.074 3.207 12.648 1 98.62 110 ALA B CA 1
ATOM 1830 C C . ALA B 1 110 ? -3.574 1.839 12.195 1 98.62 110 ALA B C 1
ATOM 1832 O O . ALA B 1 110 ? -2.596 1.316 12.734 1 98.62 110 ALA B O 1
ATOM 1833 N N . ASP B 1 111 ? -4.219 1.303 11.195 1 98.12 111 ASP B N 1
ATOM 1834 C CA . ASP B 1 111 ? -3.801 0.001 10.68 1 98.12 111 ASP B CA 1
ATOM 1835 C C . ASP B 1 111 ? -3.334 0.106 9.234 1 98.12 111 ASP B C 1
ATOM 1837 O O . ASP B 1 111 ? -2.848 -0.872 8.656 1 98.12 111 ASP B O 1
ATOM 1841 N N . LEU B 1 112 ? -3.418 1.271 8.672 1 98.56 112 LEU B N 1
ATOM 1842 C CA . LEU B 1 112 ? -2.877 1.556 7.348 1 98.56 112 LEU B CA 1
ATOM 1843 C C . LEU B 1 112 ? -2.26 2.949 7.301 1 98.56 112 LEU B C 1
ATOM 1845 O O . LEU B 1 112 ? -2.873 3.92 7.75 1 98.56 112 LEU B O 1
ATOM 1849 N N . LEU B 1 113 ? -1.033 3.006 6.809 1 98.62 113 LEU B N 1
ATOM 1850 C CA . LEU B 1 113 ? -0.365 4.266 6.512 1 98.62 113 LEU B CA 1
ATOM 1851 C C . LEU B 1 113 ? -0.193 4.449 5.004 1 98.62 113 LEU B C 1
ATOM 1853 O O . LEU B 1 113 ? 0.339 3.568 4.328 1 98.62 113 LEU B O 1
ATOM 1857 N N . VAL B 1 114 ? -0.65 5.617 4.465 1 98.25 114 VAL B N 1
ATOM 1858 C CA . VAL B 1 114 ? -0.589 5.922 3.041 1 98.25 114 VAL B CA 1
ATOM 1859 C C . VAL B 1 114 ? 0.349 7.105 2.805 1 98.25 114 VAL B C 1
ATOM 1861 O O . VAL B 1 114 ? 0.259 8.125 3.492 1 98.25 114 VAL B O 1
ATOM 1864 N N . VAL B 1 115 ? 1.277 6.977 1.857 1 95.31 115 VAL B N 1
ATOM 1865 C CA . VAL B 1 115 ? 2.172 8.047 1.438 1 95.31 115 VAL B CA 1
ATOM 1866 C C . VAL B 1 115 ? 2.338 8.023 -0.079 1 95.31 115 VAL B C 1
ATOM 1868 O O . VAL B 1 115 ? 2.047 7.012 -0.723 1 95.31 115 VAL B O 1
ATOM 1871 N N . GLY B 1 116 ? 2.654 9.148 -0.613 1 93.31 116 GLY B N 1
ATOM 1872 C CA . GLY B 1 116 ? 3.08 9.172 -2.004 1 93.31 116 GLY B CA 1
ATOM 1873 C C . GLY B 1 116 ? 4.473 8.602 -2.209 1 93.31 116 GLY B C 1
ATOM 1874 O O . GLY B 1 116 ? 5.254 8.508 -1.26 1 93.31 116 GLY B O 1
ATOM 1875 N N . ASN B 1 117 ? 4.742 8.266 -3.459 1 85.81 117 ASN B N 1
ATOM 1876 C CA . ASN B 1 117 ? 6.031 7.648 -3.744 1 85.81 117 ASN B CA 1
ATOM 1877 C C . ASN B 1 117 ? 7.137 8.688 -3.879 1 85.81 117 ASN B C 1
ATOM 1879 O O . ASN B 1 117 ? 8.32 8.359 -3.797 1 85.81 117 ASN B O 1
ATOM 1883 N N . ARG B 1 118 ? 6.648 9.852 -4.402 1 73.88 118 ARG B N 1
ATOM 1884 C CA . ARG B 1 118 ? 7.664 10.867 -4.652 1 73.88 118 ARG B CA 1
ATOM 1885 C C . ARG B 1 118 ? 8.016 11.625 -3.373 1 73.88 118 ARG B C 1
ATOM 1887 O O . ARG B 1 118 ? 7.16 11.797 -2.5 1 73.88 118 ARG B O 1
ATOM 1894 N N . GLY B 1 119 ? 9.242 11.602 -3.264 1 58.59 119 GLY B N 1
ATOM 1895 C CA . GLY B 1 119 ? 9.852 12.594 -2.387 1 58.59 119 GLY B CA 1
ATOM 1896 C C . GLY B 1 119 ? 10.867 13.477 -3.092 1 58.59 119 GLY B C 1
ATOM 1897 O O . GLY B 1 119 ? 11.062 13.352 -4.301 1 58.59 119 GLY B O 1
ATOM 1898 N N . LEU B 1 120 ? 11.344 14.469 -2.336 1 44.97 120 LEU B N 1
ATOM 1899 C CA . LEU B 1 120 ? 12.203 15.531 -2.852 1 44.97 120 LEU B CA 1
ATOM 1900 C C . LEU B 1 120 ? 13.195 14.984 -3.867 1 44.97 120 LEU B C 1
ATOM 1902 O O . LEU B 1 120 ? 13.336 15.531 -4.965 1 44.97 120 LEU B O 1
ATOM 1906 N N . ASN B 1 121 ? 14.211 14.359 -3.355 1 45.53 121 ASN B N 1
ATOM 1907 C CA . ASN B 1 121 ? 15.422 14.164 -4.141 1 45.53 121 ASN B CA 1
ATOM 1908 C C . ASN B 1 121 ? 15.273 13 -5.113 1 45.53 121 ASN B C 1
ATOM 1910 O O . ASN B 1 121 ? 16.25 12.297 -5.402 1 45.53 121 ASN B O 1
ATOM 1914 N N . THR B 1 122 ? 14.078 12.664 -5.203 1 50.44 122 THR B N 1
ATOM 1915 C CA . THR B 1 122 ? 14.18 11.375 -5.879 1 50.44 122 THR B CA 1
ATOM 1916 C C . THR B 1 122 ? 14.445 11.562 -7.367 1 50.44 122 THR B C 1
ATOM 1918 O O . THR B 1 122 ? 13.945 12.508 -7.98 1 50.44 122 THR B O 1
ATOM 1921 N N . LEU B 1 123 ? 15.758 11.445 -7.668 1 49.81 123 LEU B N 1
ATOM 1922 C CA . LEU B 1 123 ? 15.977 11.359 -9.109 1 49.81 123 LEU B CA 1
ATOM 1923 C C . LEU B 1 123 ? 14.789 10.695 -9.797 1 49.81 123 LEU B C 1
ATOM 1925 O O . LEU B 1 123 ? 14.086 9.883 -9.195 1 49.81 123 LEU B O 1
ATOM 1929 N N . ALA B 1 124 ? 14.469 11.242 -10.891 1 46.03 124 ALA B N 1
ATOM 1930 C CA . ALA B 1 124 ? 13.406 10.922 -11.844 1 46.03 124 ALA B CA 1
ATOM 1931 C C . ALA B 1 124 ? 13.07 9.438 -11.805 1 46.03 124 ALA B C 1
ATOM 1933 O O . ALA B 1 124 ? 13.586 8.656 -12.609 1 46.03 124 ALA B O 1
ATOM 1934 N N . GLY B 1 125 ? 12.266 8.922 -10.633 1 54.62 125 GLY B N 1
ATOM 1935 C CA . GLY B 1 125 ? 11.562 7.664 -10.836 1 54.62 125 GLY B CA 1
ATOM 1936 C C . GLY B 1 125 ? 12.406 6.445 -10.516 1 54.62 125 GLY B C 1
ATOM 1937 O O . GLY B 1 125 ? 11.93 5.312 -10.594 1 54.62 125 GLY B O 1
ATOM 1938 N N . ARG B 1 126 ? 13.75 6.668 -10.203 1 58.56 126 ARG B N 1
ATOM 1939 C CA . ARG B 1 126 ? 14.617 5.504 -10.055 1 58.56 126 ARG B CA 1
ATOM 1940 C C . ARG B 1 126 ? 14.711 5.078 -8.594 1 58.56 126 ARG B C 1
ATOM 1942 O O . ARG B 1 126 ? 15.023 3.924 -8.297 1 58.56 126 ARG B O 1
ATOM 1949 N N . ILE B 1 127 ? 14.227 6.164 -7.797 1 67.88 127 ILE B N 1
ATOM 1950 C CA . ILE B 1 127 ? 14.453 5.797 -6.402 1 67.88 127 ILE B CA 1
ATOM 1951 C C . ILE B 1 127 ? 13.195 6.078 -5.582 1 67.88 127 ILE B C 1
ATOM 1953 O O . ILE B 1 127 ? 12.461 7.031 -5.863 1 67.88 127 I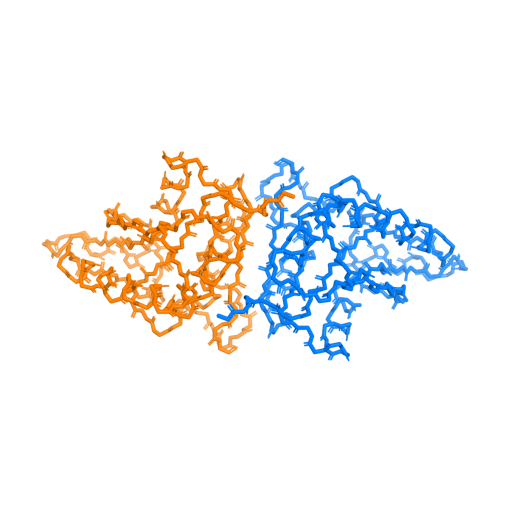LE B O 1
ATOM 1957 N N . LEU B 1 128 ? 12.773 5.145 -4.73 1 77.31 128 LEU B N 1
ATOM 1958 C CA . LEU B 1 128 ? 11.734 5.391 -3.738 1 77.31 128 LEU B CA 1
ATOM 1959 C C . LEU B 1 128 ? 12.109 6.559 -2.836 1 77.31 128 LEU B C 1
ATOM 1961 O O . LEU B 1 128 ? 13.258 6.68 -2.416 1 77.31 128 LEU B O 1
ATOM 1965 N N . GLY B 1 129 ? 11.234 7.441 -2.709 1 81 129 GLY B N 1
ATOM 1966 C CA . GLY B 1 129 ? 11.5 8.547 -1.806 1 81 129 GLY B CA 1
ATOM 1967 C C . GLY B 1 129 ? 11.867 8.102 -0.403 1 81 129 GLY B C 1
ATOM 1968 O O . GLY B 1 129 ? 11.578 6.969 -0.012 1 81 129 GLY B O 1
ATOM 1969 N N . SER B 1 130 ? 12.492 8.898 0.335 1 82.56 130 SER B N 1
ATOM 1970 C CA . SER B 1 130 ? 12.984 8.594 1.676 1 82.56 130 SER B CA 1
ATOM 1971 C C . SER B 1 130 ? 11.828 8.336 2.639 1 82.56 130 SER B C 1
ATOM 1973 O O . SER B 1 130 ? 11.883 7.391 3.436 1 82.56 130 SER B O 1
ATOM 1975 N N . VAL B 1 131 ? 10.695 9.164 2.562 1 86.06 131 VAL B N 1
ATOM 1976 C CA . VAL B 1 131 ? 9.586 9.008 3.49 1 86.06 131 VAL B CA 1
ATOM 1977 C C . VAL B 1 131 ? 8.914 7.652 3.273 1 86.06 131 VAL B C 1
ATOM 1979 O O . VAL B 1 131 ? 8.805 6.852 4.203 1 86.06 131 VAL B O 1
ATOM 1982 N N . PRO B 1 132 ? 8.57 7.387 1.988 1 88.75 132 PRO B N 1
ATOM 1983 C CA . PRO B 1 132 ? 7.961 6.07 1.792 1 88.75 132 PRO B CA 1
ATOM 1984 C C . PRO B 1 132 ? 8.906 4.926 2.164 1 88.75 132 PRO B C 1
ATOM 1986 O O . PRO B 1 132 ? 8.469 3.924 2.736 1 88.75 132 PRO B O 1
ATOM 1989 N N . SER B 1 133 ? 10.148 5.055 1.874 1 85.31 133 SER B N 1
ATOM 1990 C CA . SER B 1 133 ? 11.102 4.012 2.223 1 85.31 133 SER B CA 1
ATOM 1991 C C . SER B 1 133 ? 11.18 3.811 3.732 1 85.31 133 SER B C 1
ATOM 1993 O O . SER B 1 133 ? 11.156 2.678 4.215 1 85.31 133 SER B O 1
ATOM 1995 N N . GLU B 1 134 ? 11.242 4.855 4.465 1 88.31 134 GLU B N 1
ATOM 1996 C CA . GLU B 1 134 ? 11.422 4.789 5.91 1 88.31 134 GLU B CA 1
ATOM 1997 C C . GLU B 1 134 ? 10.148 4.309 6.605 1 88.31 134 GLU B C 1
ATOM 1999 O O . GLU B 1 134 ? 10.211 3.521 7.555 1 88.31 134 GLU B O 1
ATOM 2004 N N . VAL B 1 135 ? 9.047 4.746 6.129 1 91.62 135 VAL B N 1
ATOM 2005 C CA . VAL B 1 135 ? 7.824 4.328 6.812 1 91.62 135 VAL B CA 1
ATOM 2006 C C . VAL B 1 135 ? 7.523 2.869 6.484 1 91.62 135 VAL B C 1
ATOM 2008 O O . VAL B 1 135 ? 6.969 2.143 7.309 1 91.62 135 VAL B O 1
ATOM 2011 N N . ALA B 1 136 ? 7.82 2.459 5.289 1 89.44 136 ALA B N 1
ATOM 2012 C CA . ALA B 1 136 ? 7.641 1.052 4.941 1 89.44 136 ALA B CA 1
ATOM 2013 C C . ALA B 1 136 ? 8.453 0.152 5.867 1 89.44 136 ALA B C 1
ATOM 2015 O O . ALA B 1 136 ? 8.023 -0.95 6.211 1 89.44 136 ALA B O 1
ATOM 2016 N N . ARG B 1 137 ? 9.539 0.678 6.293 1 86.62 137 ARG B N 1
ATOM 2017 C CA . ARG B 1 137 ? 10.438 -0.091 7.148 1 86.62 137 ARG B CA 1
ATOM 2018 C C . ARG B 1 137 ? 10.008 -0.007 8.609 1 86.62 137 ARG B C 1
ATOM 2020 O O . ARG B 1 137 ? 10.078 -0.996 9.344 1 86.62 137 ARG B O 1
ATOM 2027 N N . LYS B 1 138 ? 9.398 1.103 9.062 1 87.25 138 LYS B N 1
ATOM 2028 C CA . LYS B 1 138 ? 9.359 1.394 10.492 1 87.25 138 LYS B CA 1
ATOM 2029 C C . LYS B 1 138 ? 7.926 1.514 10.992 1 87.25 138 LYS B C 1
ATOM 2031 O O . LYS B 1 138 ? 7.688 1.578 12.203 1 87.25 138 LYS B O 1
ATOM 2036 N N . SER B 1 139 ? 6.965 1.618 10.18 1 88.5 139 SER B N 1
ATOM 2037 C CA . SER B 1 139 ? 5.633 2.045 10.594 1 88.5 139 SER B CA 1
ATOM 2038 C C . SER B 1 139 ? 4.973 0.997 11.484 1 88.5 139 SER B C 1
ATOM 2040 O O . SER B 1 139 ? 4.145 1.33 12.336 1 88.5 139 SER B O 1
ATOM 2042 N N . GLY B 1 140 ? 5.23 -0.213 11.336 1 91.38 140 GLY B N 1
ATOM 2043 C CA . GLY B 1 140 ? 4.633 -1.279 12.125 1 91.38 140 GLY B CA 1
ATOM 2044 C C . GLY B 1 140 ? 3.219 -1.616 11.695 1 91.38 140 GLY B C 1
ATOM 2045 O O . GLY B 1 140 ? 2.521 -2.371 12.375 1 91.38 140 GLY B O 1
ATOM 2046 N N . VAL B 1 141 ? 2.793 -1.042 10.664 1 96.62 141 VAL B N 1
ATOM 2047 C CA . VAL B 1 141 ? 1.476 -1.294 10.086 1 96.62 141 VAL B CA 1
ATOM 2048 C C . VAL B 1 141 ? 1.597 -1.458 8.578 1 96.62 141 VAL B C 1
ATOM 2050 O O . VAL B 1 141 ? 2.688 -1.32 8.016 1 96.62 141 VAL B O 1
ATOM 2053 N N . ASP B 1 142 ? 0.459 -1.784 7.93 1 97.5 142 ASP B N 1
ATOM 2054 C CA . ASP B 1 142 ? 0.441 -1.804 6.469 1 97.5 142 ASP B CA 1
ATOM 2055 C C . ASP B 1 142 ? 0.795 -0.433 5.898 1 97.5 142 ASP B C 1
ATOM 2057 O O . ASP B 1 142 ? 0.397 0.597 6.449 1 97.5 142 ASP B O 1
ATOM 2061 N N . VAL B 1 143 ? 1.562 -0.427 4.793 1 97 143 VAL B N 1
ATOM 2062 C CA . VAL B 1 143 ? 1.926 0.823 4.133 1 97 143 VAL B CA 1
ATOM 2063 C C . VAL B 1 143 ? 1.515 0.77 2.664 1 97 143 VAL B C 1
ATOM 2065 O O . VAL B 1 143 ? 1.871 -0.167 1.946 1 97 143 VAL B O 1
ATOM 2068 N N . LEU B 1 144 ? 0.726 1.719 2.258 1 97.94 144 LEU B N 1
ATOM 2069 C CA . LEU B 1 144 ? 0.36 1.916 0.859 1 97.94 144 LEU B CA 1
ATOM 2070 C C . LEU B 1 144 ? 1.171 3.049 0.24 1 97.94 144 LEU B C 1
ATOM 2072 O O . LEU B 1 144 ? 1.071 4.199 0.675 1 97.94 144 LEU B O 1
ATOM 2076 N N . ILE B 1 145 ? 1.968 2.684 -0.686 1 95.81 145 ILE B N 1
ATOM 2077 C CA . ILE B 1 145 ? 2.725 3.66 -1.463 1 95.81 145 ILE B CA 1
ATOM 2078 C C . ILE B 1 145 ? 1.987 3.965 -2.766 1 95.81 145 ILE B C 1
ATOM 2080 O O . ILE B 1 145 ? 1.912 3.115 -3.656 1 95.81 145 ILE B O 1
ATOM 2084 N N . VAL B 1 146 ? 1.536 5.172 -2.867 1 96.75 146 VAL B N 1
ATOM 2085 C CA . VAL B 1 146 ? 0.744 5.582 -4.023 1 96.75 146 VAL B CA 1
ATOM 2086 C C . VAL B 1 146 ? 1.667 6.078 -5.133 1 96.75 146 VAL B C 1
ATOM 2088 O O . VAL B 1 146 ? 2.543 6.914 -4.891 1 96.75 146 VAL B O 1
ATOM 2091 N N . HIS B 1 147 ? 1.438 5.531 -6.281 1 93.19 147 HIS B N 1
ATOM 2092 C CA . HIS B 1 147 ? 2.207 5.953 -7.445 1 93.19 147 HIS B CA 1
ATOM 2093 C C . HIS B 1 147 ? 1.638 7.234 -8.047 1 93.19 147 HIS B C 1
ATOM 2095 O O . HIS B 1 147 ? 0.556 7.219 -8.641 1 93.19 147 HIS B O 1
ATOM 2101 N N . THR B 1 148 ? 2.279 8.383 -7.91 1 83.19 148 THR B N 1
ATOM 2102 C CA . THR B 1 148 ? 1.749 9.688 -8.273 1 83.19 148 THR B CA 1
ATOM 2103 C C . THR B 1 148 ? 2.426 10.219 -9.531 1 83.19 148 THR B C 1
ATOM 2105 O O . THR B 1 148 ? 2.057 11.273 -10.047 1 83.19 148 THR B O 1
ATOM 2108 N N . THR B 1 149 ? 3.447 9.664 -10.07 1 66.75 149 THR B N 1
ATOM 2109 C CA . THR B 1 149 ? 4.07 10.156 -11.297 1 66.75 149 THR B CA 1
ATOM 2110 C C . THR B 1 149 ? 4.16 9.047 -12.336 1 66.75 149 THR B C 1
ATOM 2112 O O . THR B 1 149 ? 4.184 7.859 -11.992 1 66.75 149 THR B O 1
#

Sequence (298 aa):
MAAYRTVVVGTDGSDSSFAAVDRAASVAGDSGATLVIVCAYYPANKGDVEKAQDVLGDEAYQVVGSAPAEDTLLSARDRAAKAGAKAIDTAAVVGDPVDALRKVVSDRSADLLVVGNRGLNTLAGRILGSVPSEVARKSGVDVLIVHTTMAAYRTVVVGTDGSDSSFAAVDRAASVAGDSGATLVIVCAYYPANKGDVEKAQDVLGDEAYQVVGSAPAEDTLLSARDRAAKAGAKAIDTAAVVGDPVDALRKVVSDRSADLLVVGNRGLNTLAGRILGSVPSEVARKSGVDVLIVHTT

Solvent-accessible surface area (backbone atoms only — not comparable to full-atom values): 14660 Å² total; per-residue (Å²): 110,62,61,43,59,27,36,35,28,45,36,56,62,46,74,46,21,47,50,22,39,36,50,47,13,10,47,18,32,46,32,69,11,37,33,35,40,34,22,36,17,41,67,65,69,79,83,56,55,65,57,51,44,65,71,66,37,88,22,45,74,70,27,62,16,66,63,58,32,50,51,36,49,52,55,47,49,54,46,16,46,73,30,41,29,77,40,79,47,73,44,78,34,80,50,56,58,59,62,35,50,44,49,49,35,59,77,62,65,34,52,33,38,32,27,21,36,77,36,40,72,36,53,92,71,75,43,61,8,64,58,47,52,48,41,63,38,64,55,84,35,26,29,35,37,29,58,58,124,109,62,62,44,58,25,36,33,30,45,34,56,62,45,73,45,20,47,48,20,39,35,50,47,14,10,46,18,31,47,31,69,10,36,33,35,41,33,22,35,18,40,71,66,72,89,84,57,60,68,55,51,44,65,71,64,36,88,20,46,73,70,28,62,15,66,62,57,31,51,52,34,48,51,53,48,50,53,46,17,46,74,29,43,30,78,41,78,47,74,44,78,34,78,50,56,57,61,60,35,49,44,47,49,34,60,77,61,65,34,52,34,38,32,28,21,36,75,36,40,70,36,54,89,71,74,43,62,8,65,59,46,52,50,41,63,40,63,53,85,36,24,27,35,36,29,58,61,125

InterPro domains:
  IPR006015 Universal stress protein A family [PR01438] (4-22)
  IPR006015 Universal stress protein A family [PR01438] (107-119)
  IPR006015 Universal stress protein A family [PR01438] (125-147)
  IPR006016 UspA [PF00582] (4-147)
  IPR014729 Rossmann-like alpha/beta/alpha sandwich fold [G3DSA:3.40.50.620] (1-148)

pLDDT: mean 86.4, std 17.43, range [44.97, 98.94]

Radius of gyration: 19.22 Å; Cα contacts (8 Å, |Δi|>4): 760; chains: 2; bounding box: 39×62×37 Å

Foldseek 3Di:
DFPWAEEEAEDQLDLQSLVLLLVSLLSCQVRVHAYEYEYEAAEQDDPCVVVQCVPQPPFANHHYHPVSRVVSQVVSVVSSVVSGHDHYHYDYHYDDRLVRRLVVCVVVVTQEYIGEQDITPDPPPPDGRPNLVVCCVPNPHHYHYDYRD/DAPWAEEEAEDQLDLQSLVLLLVSLLSCQVRVHAYEYEYEAAEQDDDCVVVQCVPQPPFANHHYHPVSRVVSQVVSVVSSVVSGHDHYHYYYHYDDRLVRRLVVCVVVVTQEYIGEQDIYPDPPPPDGRPNLVVCCVPNPHHYHYDYRD